Protein AF-R9P0Z2-F1 (afdb_monomer)

Mean predicted aligned error: 12.94 Å

Solvent-accessible surface area (backbone atoms only — not comparable to full-atom values): 17385 Å² total; per-residue (Å²): 137,86,81,80,84,80,83,79,80,77,74,82,78,80,76,53,68,71,56,56,52,50,51,44,49,51,50,52,51,35,35,74,71,68,80,37,57,45,33,34,41,38,21,57,38,88,90,40,101,82,40,70,45,80,46,46,36,41,52,68,47,30,37,76,58,57,24,48,64,45,39,52,46,41,75,75,61,41,30,85,43,64,67,60,22,54,48,31,71,76,33,70,76,56,54,77,66,59,78,77,76,72,84,63,92,72,75,78,82,59,93,66,80,73,56,33,20,24,55,47,76,64,51,37,49,64,48,52,47,32,50,53,48,21,44,73,62,77,51,77,43,68,44,81,86,75,72,68,79,75,90,75,85,66,85,69,100,51,51,77,58,81,78,79,76,86,70,78,74,87,74,76,83,68,94,67,82,88,77,90,77,78,90,84,85,70,76,58,67,27,52,31,68,58,42,26,55,51,19,60,76,40,56,26,61,68,57,24,51,54,24,46,51,62,52,58,73,70,58,42,58,89,46,35,66,50,44,40,67,15,67,68,16,72,73,33,66,74,53,26,54,56,38,47,52,51,47,63,76,41,47,87,69,34,78,69,64,82,49,52,67,55,52,43,73,72,33,86,59,44,70,63,41,48,51,52,48,53,52,48,54,54,54,57,67,71,76,110

Foldseek 3Di:
DDDDDDDDDDDDDDDDPVNLVVVLVVQVVCQVVVNDEQEWEWEDAPPDPQDIDITHHHLVLLVVLVLVLVSVCQVVQWDLDQVLLSVCQNDVVSSVVPPPPPPPPPPPPDPDNRHTYHYDAQAHPLLVNQVRSCSNSVDHAEDADDLDQDDDDDPDDHNPPPPDPDPDPPPVPDPDDDDDDDPPDDHRYYHLLSQLVVCVVSVVVVSNVVSLVSNVVNDDLARLLSQLLHPSLLVDVVSNVVSLVVCLVCVVVRPVPVCLVVSCVPRPSNVSSVVSVVSNVVSVVVVD

Nearest PDB structures (foldseek):
  9ety-assembly1_A  TM=6.909E-01  e=2.993E-04  Homo sapiens
  8dwv-assembly1_E  TM=6.439E-01  e=2.550E-04  Homo sapiens
  4j8z-assembly1_A  TM=6.483E-01  e=5.678E-04  Homo sapiens
  8dwu-assembly1_J  TM=6.576E-01  e=9.684E-04  Homo sapiens
  6w69-assembly1_A-2  TM=6.877E-01  e=4.092E-03  Homo sapiens

Sequence (288 aa):
MHRPPIPSSGSPALVSPGLLEAQTAAITDAIATGQWGDACFVVKSSSGDFAFVRFWAWLNLLRANGADYLADRVEQSSFDCLEDAVAALRSPAAAHSQPTRTTSKTRAENGHRQMLYYPVSNICATTMRAIIDFLQTGNIQFAPVTSFIEEFDDEEDHASVDTFVDIPEERASQTQALPVGPTFSSAVVTSPKSVYRAAKKYRLVFLQRLASSVIDEQITPKNCLNELFGSLSLRYAEVFEKRLEYVLQHWNEIEDKAQLSSLITTTRNHSRAIDAFNAIIKHTSITH

Secondary structure (DSSP, 8-state):
-PPPPPPPPPPP----HHHHHHHHHHHHHHHHHT-S-SEEEEEE-SSSTT-EEEEEE-HHHHHHTT-HHHHHHHHHH-BSSHHHHHHHHH-GGGGGS-------TTTTSS-----EEEEE-SS-HHHHHHHHHHHHHS--EEPPPP--------SSS-----------GGGS---S-PPS--------EE-HHHHHHHHHHTT-HHHHHHHHHHHHTT--TTTHHHHHTSHHHHH-HHHHHHHHHHHHHTGGG-S-GGGHHHHHHH-S-HHHHHHHHHHHHHHHHH--

Organism: Pseudozyma hubeiensis (strain SY62) (NCBI:txid1305764)

InterPro domains:
  IPR011333 SKP1/BTB/POZ domain superfamily [G3DSA:3.30.710.10] (31-257)

Structure (mmCIF, N/CA/C/O backbone):
data_AF-R9P0Z2-F1
#
_entry.id   AF-R9P0Z2-F1
#
loop_
_atom_site.group_PDB
_atom_site.id
_atom_site.type_symbol
_atom_site.label_atom_id
_atom_site.label_alt_id
_atom_site.label_comp_id
_atom_site.label_asym_id
_atom_site.label_entity_id
_atom_site.label_seq_id
_atom_site.pdbx_PDB_ins_code
_atom_site.Cartn_x
_atom_site.Cartn_y
_atom_site.Cartn_z
_atom_site.occupancy
_atom_site.B_iso_or_equiv
_atom_site.auth_seq_id
_atom_site.auth_comp_id
_atom_site.auth_asym_id
_atom_site.auth_atom_id
_atom_site.pdbx_PDB_model_num
ATOM 1 N N . MET A 1 1 ? 6.013 -64.870 -21.804 1.00 41.66 1 MET A N 1
ATOM 2 C CA . MET A 1 1 ? 5.630 -63.444 -21.894 1.00 41.66 1 MET A CA 1
ATOM 3 C C . MET A 1 1 ? 6.071 -62.750 -20.610 1.00 41.66 1 MET A C 1
ATOM 5 O O . MET A 1 1 ? 5.364 -62.812 -19.615 1.00 41.66 1 MET A O 1
ATOM 9 N N . HIS A 1 2 ? 7.285 -62.195 -20.603 1.00 40.28 2 HIS A N 1
ATOM 10 C CA . HIS A 1 2 ? 7.852 -61.467 -19.462 1.00 40.28 2 HIS A CA 1
ATOM 11 C C . HIS A 1 2 ? 7.386 -60.008 -19.506 1.00 40.28 2 HIS A C 1
ATOM 13 O O . HIS A 1 2 ? 7.621 -59.317 -20.494 1.00 40.28 2 HIS A O 1
ATOM 19 N N . ARG A 1 3 ? 6.710 -59.548 -18.449 1.00 40.00 3 ARG A N 1
ATOM 20 C CA . ARG A 1 3 ? 6.375 -58.132 -18.240 1.00 40.00 3 ARG A CA 1
ATOM 21 C C . ARG A 1 3 ? 7.631 -57.393 -17.747 1.00 40.00 3 ARG A C 1
ATOM 23 O O . ARG A 1 3 ? 8.275 -57.914 -16.835 1.00 40.00 3 ARG A O 1
ATOM 30 N N . PRO A 1 4 ? 7.987 -56.219 -18.296 1.00 45.69 4 PRO A N 1
ATOM 31 C CA . PRO A 1 4 ? 9.093 -55.423 -17.773 1.00 45.69 4 PRO A CA 1
ATOM 32 C C . PRO A 1 4 ? 8.695 -54.716 -16.461 1.00 45.69 4 PRO A C 1
ATOM 34 O O . PRO A 1 4 ? 7.509 -54.427 -16.263 1.00 45.69 4 PRO A O 1
ATOM 37 N N . PRO A 1 5 ? 9.656 -54.442 -15.559 1.00 44.12 5 PRO A N 1
ATOM 38 C CA . PRO A 1 5 ? 9.400 -53.737 -14.310 1.00 44.12 5 PRO A CA 1
ATOM 39 C C . PRO A 1 5 ? 9.162 -52.240 -14.553 1.00 44.12 5 PRO A C 1
ATOM 41 O O . PRO A 1 5 ? 9.787 -51.615 -15.408 1.00 44.12 5 PRO A O 1
ATOM 44 N N . ILE A 1 6 ? 8.236 -51.683 -13.776 1.00 48.88 6 ILE A N 1
ATOM 45 C CA . ILE A 1 6 ? 7.871 -50.264 -13.751 1.00 48.88 6 ILE A CA 1
ATOM 46 C C . ILE A 1 6 ? 9.017 -49.480 -13.081 1.00 48.88 6 ILE A C 1
ATOM 48 O O . ILE A 1 6 ? 9.457 -49.895 -12.006 1.00 48.88 6 ILE A O 1
ATOM 52 N N . PRO A 1 7 ? 9.510 -48.367 -13.659 1.00 40.59 7 PRO A N 1
ATOM 53 C CA . PRO A 1 7 ? 10.517 -47.540 -13.007 1.00 40.59 7 PRO A CA 1
ATOM 54 C C . PRO A 1 7 ? 9.928 -46.849 -11.771 1.00 40.59 7 PRO A C 1
ATOM 56 O O . PRO A 1 7 ? 8.889 -46.192 -11.834 1.00 40.59 7 PRO A O 1
ATOM 59 N N . SER A 1 8 ? 10.611 -47.021 -10.641 1.00 40.34 8 SER A N 1
ATOM 60 C CA . SER A 1 8 ? 10.335 -46.364 -9.365 1.00 40.34 8 SER A CA 1
ATOM 61 C C . SER A 1 8 ? 10.328 -44.844 -9.524 1.00 40.34 8 SER A C 1
ATOM 63 O O . SER A 1 8 ? 11.304 -44.264 -10.003 1.00 40.34 8 SER A O 1
ATOM 65 N N . SER A 1 9 ? 9.239 -44.206 -9.093 1.00 40.53 9 SER A N 1
ATOM 66 C CA . SER A 1 9 ? 9.115 -42.754 -9.001 1.00 40.53 9 SER A CA 1
ATOM 67 C C . SER A 1 9 ? 10.225 -42.189 -8.113 1.00 40.53 9 SER A C 1
ATOM 69 O O . SER A 1 9 ? 10.294 -42.515 -6.927 1.00 40.53 9 SER A O 1
ATOM 71 N N . GLY A 1 10 ? 11.087 -41.349 -8.684 1.00 35.78 10 GLY A N 1
ATOM 72 C CA . GLY A 1 10 ? 12.047 -40.568 -7.915 1.00 35.78 10 GLY A CA 1
ATOM 73 C C . GLY A 1 10 ? 11.311 -39.637 -6.955 1.00 35.78 10 GLY A C 1
ATOM 74 O O . GLY A 1 10 ? 10.442 -38.872 -7.371 1.00 35.78 10 GLY A O 1
ATOM 75 N N . SER A 1 11 ? 11.646 -39.728 -5.671 1.00 38.72 11 SER A N 1
ATOM 76 C CA . SER A 1 11 ? 11.224 -38.770 -4.653 1.00 38.72 11 SER A CA 1
ATOM 77 C C . SER A 1 11 ? 11.629 -37.349 -5.073 1.00 38.72 11 SER A C 1
ATOM 79 O O . SER A 1 11 ? 12.756 -37.171 -5.545 1.00 38.72 11 SER A O 1
ATOM 81 N N . PRO A 1 12 ? 10.769 -36.328 -4.900 1.00 41.56 12 PRO A N 1
ATOM 82 C CA . PRO A 1 12 ? 11.177 -34.947 -5.113 1.00 41.56 12 PRO A CA 1
ATOM 83 C C . PRO A 1 12 ? 12.306 -34.628 -4.129 1.00 41.56 12 PRO A C 1
ATOM 85 O O . PRO A 1 12 ? 12.161 -34.820 -2.921 1.00 41.56 12 PRO A O 1
ATOM 88 N N . ALA A 1 13 ? 13.455 -34.208 -4.657 1.00 44.06 13 ALA A N 1
ATOM 89 C CA . ALA A 1 13 ? 14.606 -33.836 -3.853 1.00 44.06 13 ALA A CA 1
ATOM 90 C C . ALA A 1 13 ? 14.200 -32.711 -2.890 1.00 44.06 13 ALA A C 1
ATOM 92 O O . ALA A 1 13 ? 13.847 -31.612 -3.319 1.00 44.06 13 ALA A O 1
ATOM 93 N N . LEU A 1 14 ? 14.225 -33.003 -1.589 1.00 43.06 14 LEU A N 1
ATOM 94 C CA . LEU A 1 14 ? 14.104 -32.006 -0.533 1.00 43.06 14 LEU A CA 1
ATOM 95 C C . LEU A 1 14 ? 15.290 -31.049 -0.668 1.00 43.06 14 LEU A C 1
ATOM 97 O O . LEU A 1 14 ? 16.429 -31.410 -0.375 1.00 43.06 14 LEU A O 1
ATOM 101 N N . VAL A 1 15 ? 15.025 -29.845 -1.169 1.00 49.25 15 VAL A N 1
ATOM 102 C CA . VAL A 1 15 ? 16.002 -28.757 -1.215 1.00 49.25 15 VAL A CA 1
ATOM 103 C C . VAL A 1 15 ? 16.379 -28.421 0.227 1.00 49.25 15 VAL A C 1
ATOM 105 O O . VAL A 1 15 ? 15.517 -28.072 1.032 1.00 49.25 15 VAL A O 1
ATOM 108 N N . SER A 1 16 ? 17.659 -28.566 0.573 1.00 60.84 16 SER A N 1
ATOM 109 C CA . SER A 1 16 ? 18.158 -28.261 1.915 1.00 60.84 16 SER A CA 1
ATOM 110 C C . SER A 1 16 ? 17.878 -26.791 2.274 1.00 60.84 16 SER A C 1
ATOM 112 O O . SER A 1 16 ? 18.167 -25.923 1.448 1.00 60.84 16 SER A O 1
ATOM 114 N N . PRO A 1 17 ? 17.406 -26.471 3.495 1.00 58.22 17 PRO A N 1
ATOM 115 C CA . PRO A 1 17 ? 17.103 -25.094 3.907 1.00 58.22 17 PRO A CA 1
ATOM 116 C C . PRO A 1 17 ? 18.263 -24.110 3.688 1.00 58.22 17 PRO A C 1
ATOM 118 O O . PRO A 1 17 ? 18.052 -23.008 3.190 1.00 58.22 17 PRO A O 1
ATOM 121 N N . GLY A 1 18 ? 19.503 -24.546 3.941 1.00 62.50 18 GLY A N 1
ATOM 122 C CA . GLY A 1 18 ? 20.696 -23.723 3.708 1.00 62.50 18 GLY A CA 1
ATOM 123 C C . GLY A 1 18 ? 20.975 -23.407 2.232 1.00 62.50 18 GLY A C 1
ATOM 124 O O . GLY A 1 18 ? 21.617 -22.405 1.936 1.00 62.50 18 GLY A O 1
ATOM 125 N N . LEU A 1 19 ? 20.474 -24.216 1.290 1.00 60.88 19 LEU A N 1
ATOM 126 C CA . LEU A 1 19 ? 20.590 -23.930 -0.144 1.00 60.88 19 LEU A CA 1
ATOM 127 C C . LEU A 1 19 ? 19.595 -22.845 -0.573 1.00 60.88 19 LEU A C 1
ATOM 129 O O . LEU A 1 19 ? 19.954 -21.986 -1.372 1.00 60.88 19 LEU A O 1
ATOM 133 N N . LEU A 1 20 ? 18.376 -22.855 -0.025 1.00 65.38 20 LEU A N 1
ATOM 134 C CA . LEU A 1 20 ? 17.370 -21.825 -0.298 1.00 65.38 20 LEU A CA 1
ATOM 135 C C . LEU A 1 20 ? 17.805 -20.464 0.264 1.00 65.38 20 LEU A C 1
ATOM 137 O O . LEU A 1 20 ? 17.675 -19.442 -0.409 1.00 65.38 20 LEU A O 1
ATOM 141 N N . GLU A 1 21 ? 18.379 -20.453 1.466 1.00 68.56 21 GLU A N 1
ATOM 142 C CA . GLU A 1 21 ? 18.916 -19.243 2.091 1.00 68.56 21 GLU A CA 1
ATOM 143 C C . GLU A 1 21 ? 20.116 -18.688 1.306 1.00 68.56 21 GLU A C 1
ATOM 145 O O . GLU A 1 21 ? 20.148 -17.502 0.981 1.00 68.56 21 GLU A O 1
ATOM 150 N N . ALA A 1 22 ? 21.044 -19.554 0.879 1.00 62.56 22 ALA A N 1
ATOM 151 C CA . ALA A 1 22 ? 22.170 -19.158 0.032 1.00 62.56 22 ALA A CA 1
ATOM 152 C C . ALA A 1 22 ? 21.729 -18.648 -1.354 1.00 62.56 22 ALA A C 1
ATOM 154 O O . ALA A 1 22 ? 22.291 -17.677 -1.859 1.00 62.56 22 ALA A O 1
ATOM 155 N N . GLN A 1 23 ? 20.707 -19.259 -1.966 1.00 66.12 23 GLN A N 1
ATOM 156 C CA . GLN A 1 23 ? 20.117 -18.775 -3.221 1.00 66.12 23 GLN A CA 1
ATOM 157 C C . GLN A 1 23 ? 19.454 -17.406 -3.042 1.00 66.12 23 GLN A C 1
ATOM 159 O O . GLN A 1 23 ? 19.643 -16.521 -3.873 1.00 66.12 23 GLN A O 1
ATOM 164 N N . THR A 1 24 ? 18.736 -17.208 -1.938 1.00 68.12 24 THR A N 1
ATOM 165 C CA . THR A 1 24 ? 18.101 -15.928 -1.600 1.00 68.12 24 THR A CA 1
ATOM 166 C C . THR A 1 24 ? 19.149 -14.833 -1.382 1.00 68.12 24 THR A C 1
ATOM 168 O O . THR A 1 24 ? 19.004 -13.720 -1.892 1.00 68.12 24 THR A O 1
ATOM 171 N N . ALA A 1 25 ? 20.248 -15.156 -0.695 1.00 65.38 25 ALA A N 1
ATOM 172 C CA . ALA A 1 25 ? 21.363 -14.238 -0.481 1.00 65.38 25 ALA A CA 1
ATOM 173 C C . ALA A 1 25 ? 22.071 -13.865 -1.795 1.00 65.38 25 ALA A C 1
ATOM 175 O O . ALA A 1 25 ? 22.323 -12.687 -2.036 1.00 65.38 25 ALA A O 1
ATOM 176 N N . ALA A 1 26 ? 22.325 -14.839 -2.677 1.00 62.94 26 ALA A N 1
ATOM 177 C CA . ALA A 1 26 ? 22.937 -14.596 -3.985 1.00 62.94 26 ALA A CA 1
ATOM 178 C C . ALA A 1 26 ? 22.049 -13.735 -4.901 1.00 62.94 26 ALA A C 1
ATOM 180 O O . ALA A 1 26 ? 22.547 -12.855 -5.600 1.00 62.94 26 ALA A O 1
ATOM 181 N N . ILE A 1 27 ? 20.730 -13.953 -4.868 1.00 65.94 27 ILE A N 1
ATOM 182 C CA . ILE A 1 27 ? 19.751 -13.101 -5.554 1.00 65.94 27 ILE A CA 1
ATOM 183 C C . ILE A 1 27 ? 19.833 -11.667 -5.015 1.00 65.94 27 ILE A C 1
ATOM 185 O O . ILE A 1 27 ? 19.962 -10.727 -5.794 1.00 65.94 27 ILE A O 1
ATOM 189 N N . THR A 1 28 ? 19.836 -11.505 -3.691 1.00 65.00 28 THR A N 1
ATOM 190 C CA . THR A 1 28 ? 19.906 -10.195 -3.020 1.00 65.00 28 THR A CA 1
ATOM 191 C C . THR A 1 28 ? 21.196 -9.433 -3.348 1.00 65.00 28 THR A C 1
ATOM 193 O O . THR A 1 28 ? 21.151 -8.231 -3.611 1.00 65.00 28 THR A O 1
ATOM 196 N N . ASP A 1 29 ? 22.340 -10.118 -3.405 1.00 62.91 29 ASP A N 1
ATOM 197 C CA . ASP A 1 29 ? 23.630 -9.522 -3.781 1.00 62.91 29 ASP A CA 1
ATOM 198 C C . ASP A 1 29 ? 23.663 -9.083 -5.259 1.00 62.91 29 ASP A C 1
ATOM 200 O O . ASP A 1 29 ? 24.099 -7.978 -5.602 1.00 62.91 29 ASP A O 1
ATOM 204 N N . ALA A 1 30 ? 23.098 -9.902 -6.147 1.00 62.91 30 ALA A N 1
ATOM 205 C CA . ALA A 1 30 ? 22.972 -9.571 -7.562 1.00 62.91 30 ALA A CA 1
ATOM 206 C C . ALA A 1 30 ? 22.020 -8.373 -7.800 1.00 62.91 30 ALA A C 1
ATOM 208 O O . ALA A 1 30 ? 22.294 -7.524 -8.655 1.00 62.91 30 ALA A O 1
ATOM 209 N N . ILE A 1 31 ? 20.942 -8.251 -7.009 1.00 62.81 31 ILE A N 1
ATOM 210 C CA . ILE A 1 31 ? 20.043 -7.078 -6.997 1.00 62.81 31 ILE A CA 1
ATOM 211 C C . ILE A 1 31 ? 20.814 -5.814 -6.595 1.00 62.81 31 ILE A C 1
ATOM 213 O O . ILE A 1 31 ? 20.673 -4.770 -7.238 1.00 62.81 31 ILE A O 1
ATOM 217 N N . ALA A 1 32 ? 21.646 -5.898 -5.552 1.00 58.56 32 ALA A N 1
ATOM 218 C CA . ALA A 1 32 ? 22.376 -4.757 -5.004 1.00 58.56 32 ALA A CA 1
ATOM 219 C C . ALA A 1 32 ? 23.484 -4.233 -5.937 1.00 58.56 32 ALA A C 1
ATOM 221 O O . ALA A 1 32 ? 23.719 -3.025 -6.000 1.00 58.56 32 ALA A O 1
ATOM 222 N N . THR A 1 33 ? 24.144 -5.119 -6.686 1.00 59.66 33 THR A N 1
ATOM 223 C CA . THR A 1 33 ? 25.236 -4.770 -7.616 1.00 59.66 33 THR A CA 1
ATOM 224 C C . THR A 1 33 ? 24.752 -4.273 -8.984 1.00 59.66 33 THR A C 1
ATOM 226 O O . THR A 1 33 ? 25.551 -3.793 -9.789 1.00 59.66 33 THR A O 1
ATOM 229 N N . GLY A 1 34 ? 23.441 -4.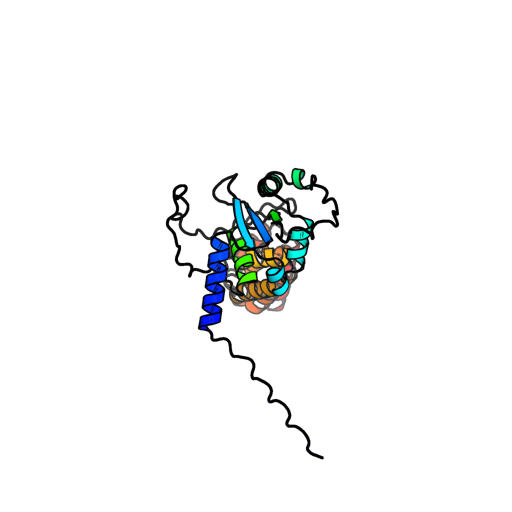323 -9.246 1.00 56.59 34 GLY A N 1
ATOM 230 C CA . GLY A 1 34 ? 22.818 -3.741 -10.435 1.00 56.59 34 GLY A CA 1
ATOM 231 C C . GLY A 1 34 ? 23.046 -4.503 -11.739 1.00 56.59 34 GLY A C 1
ATOM 232 O O . GLY A 1 34 ? 22.864 -3.938 -12.814 1.00 56.59 34 GLY A O 1
ATOM 233 N N . GLN A 1 35 ? 23.432 -5.778 -11.655 1.00 60.91 35 GLN A N 1
ATOM 234 C CA . GLN A 1 35 ? 23.618 -6.663 -12.814 1.00 60.91 35 GLN A CA 1
ATOM 235 C C . GLN A 1 35 ? 22.494 -7.698 -12.973 1.00 60.91 35 GLN A C 1
ATOM 237 O O . GLN A 1 35 ? 22.619 -8.637 -13.758 1.00 60.91 35 GLN A O 1
ATOM 242 N N . TRP A 1 36 ? 21.391 -7.550 -12.237 1.00 71.62 36 TRP A N 1
ATOM 243 C CA . TRP A 1 36 ? 20.362 -8.580 -12.139 1.00 71.62 36 TRP A CA 1
ATOM 244 C C . TRP A 1 36 ? 18.978 -8.056 -12.514 1.00 71.62 36 TRP A C 1
ATOM 246 O O . TRP A 1 36 ? 18.341 -7.359 -11.731 1.00 71.62 36 TRP A O 1
ATOM 256 N N . GLY A 1 37 ? 18.497 -8.409 -13.706 1.00 84.19 37 GLY A N 1
ATOM 257 C CA . GLY A 1 37 ? 17.136 -8.095 -14.137 1.00 84.19 37 GLY A CA 1
ATOM 258 C C . GLY A 1 37 ? 17.016 -7.719 -15.608 1.00 84.19 37 GLY A C 1
ATOM 259 O O . GLY A 1 37 ? 18.005 -7.447 -16.285 1.00 84.19 37 GLY A O 1
ATOM 260 N N . ASP A 1 38 ? 15.776 -7.674 -16.083 1.00 90.62 38 ASP A N 1
ATOM 261 C CA . ASP A 1 38 ? 15.376 -7.058 -17.352 1.00 90.62 38 ASP A CA 1
ATOM 262 C C . ASP A 1 38 ? 14.512 -5.798 -17.144 1.00 90.62 38 ASP A C 1
ATOM 264 O O . ASP A 1 38 ? 14.122 -5.144 -18.114 1.00 90.62 38 ASP A O 1
ATOM 268 N N . ALA A 1 39 ? 14.276 -5.410 -15.884 1.00 93.06 39 ALA A N 1
ATOM 269 C CA . ALA A 1 39 ? 13.609 -4.176 -15.493 1.00 93.06 39 ALA A CA 1
ATOM 270 C C . ALA A 1 39 ? 14.365 -3.417 -14.384 1.00 93.06 39 ALA A C 1
ATOM 272 O O . ALA A 1 39 ? 14.916 -4.005 -13.452 1.00 93.06 39 ALA A O 1
ATOM 273 N N . CYS A 1 40 ? 14.324 -2.088 -14.465 1.00 93.38 40 CYS A N 1
ATOM 274 C CA . CYS A 1 40 ? 14.883 -1.126 -13.524 1.00 93.38 40 CYS A CA 1
ATOM 275 C C . CYS A 1 40 ? 13.782 -0.166 -13.062 1.00 93.38 40 CYS A C 1
ATOM 277 O O . CYS A 1 40 ? 13.291 0.653 -13.835 1.00 93.38 40 CYS A O 1
ATOM 279 N N . PHE A 1 41 ? 13.391 -0.248 -11.797 1.00 94.06 41 PHE A N 1
ATOM 280 C CA . PHE A 1 41 ? 12.438 0.660 -11.173 1.00 94.06 41 PHE A CA 1
ATOM 281 C C . PHE A 1 41 ? 13.171 1.906 -10.692 1.00 94.06 41 PHE A C 1
ATOM 283 O O . PHE A 1 41 ? 14.090 1.809 -9.880 1.00 94.06 41 PHE A O 1
ATOM 290 N N . VAL A 1 42 ? 12.749 3.071 -11.171 1.00 93.69 42 VAL A N 1
ATOM 291 C CA . VAL A 1 42 ? 13.328 4.368 -10.814 1.00 93.69 42 VAL A CA 1
ATOM 292 C C . VAL A 1 42 ? 12.364 5.071 -9.866 1.00 93.69 42 VAL A C 1
ATOM 294 O O . VAL A 1 42 ? 11.217 5.312 -10.227 1.00 93.69 42 VAL A O 1
ATOM 297 N N . VAL A 1 43 ? 12.808 5.385 -8.650 1.00 91.75 43 VAL A N 1
ATOM 298 C CA . VAL A 1 43 ? 11.981 6.011 -7.603 1.00 91.75 43 VAL A CA 1
ATOM 299 C C . VAL A 1 43 ? 12.643 7.305 -7.145 1.00 91.75 43 VAL A C 1
ATOM 301 O O . VAL A 1 43 ? 13.866 7.348 -7.005 1.00 91.75 43 VAL A O 1
ATOM 304 N N . LYS A 1 44 ? 11.866 8.360 -6.882 1.00 89.00 44 LYS A N 1
ATOM 305 C CA . LYS A 1 44 ? 12.400 9.591 -6.279 1.00 89.00 44 LYS A CA 1
ATOM 306 C C . LYS A 1 44 ? 12.910 9.296 -4.861 1.00 89.00 44 LYS A C 1
ATOM 308 O O . LYS A 1 44 ? 12.236 8.629 -4.078 1.00 89.00 44 LYS A O 1
ATOM 313 N N . SER A 1 45 ? 14.115 9.758 -4.550 1.00 83.31 45 SER A N 1
ATOM 314 C CA . SER A 1 45 ? 14.679 9.708 -3.202 1.00 83.31 45 SER A CA 1
ATOM 315 C C . SER A 1 45 ? 14.201 10.908 -2.392 1.00 83.31 45 SER A C 1
ATOM 317 O O . SER A 1 45 ? 13.957 11.980 -2.940 1.00 83.31 45 SER A O 1
ATOM 319 N N . SER A 1 46 ? 14.131 10.739 -1.079 1.00 70.88 46 SER A N 1
ATOM 320 C CA . SER A 1 46 ? 13.872 11.825 -0.135 1.00 70.88 46 SER A CA 1
ATOM 321 C C . SER A 1 46 ? 15.101 12.684 0.155 1.00 70.88 46 SER A C 1
ATOM 323 O O . SER A 1 46 ? 14.972 13.817 0.602 1.00 70.88 46 SER A O 1
ATOM 325 N N . SER A 1 47 ? 16.300 12.174 -0.133 1.00 67.12 47 SER A N 1
ATOM 326 C CA . SER A 1 47 ? 17.587 12.808 0.182 1.00 67.12 47 SER A CA 1
ATOM 327 C C . SER A 1 47 ? 17.971 13.988 -0.734 1.00 67.12 47 SER A C 1
ATOM 329 O O . SER A 1 47 ? 19.152 14.297 -0.883 1.00 67.12 47 SER A O 1
ATOM 331 N N . GLY A 1 48 ? 16.991 14.643 -1.364 1.00 61.94 48 GLY A N 1
ATOM 332 C CA . GLY A 1 48 ? 17.169 15.846 -2.182 1.00 61.94 48 GLY A CA 1
ATOM 333 C C . GLY A 1 48 ? 16.282 15.878 -3.429 1.00 61.94 48 GLY A C 1
ATOM 334 O O . GLY A 1 48 ? 15.901 14.837 -3.964 1.00 61.94 48 GLY A O 1
ATOM 335 N N . ASP A 1 49 ? 16.008 17.083 -3.940 1.00 62.44 49 ASP A N 1
ATOM 336 C CA . ASP A 1 49 ? 15.039 17.337 -5.025 1.00 62.44 49 ASP A CA 1
ATOM 337 C C . ASP A 1 49 ? 15.298 16.566 -6.330 1.00 62.44 49 ASP A C 1
ATOM 339 O O . ASP A 1 49 ? 14.381 16.357 -7.128 1.00 62.44 49 ASP A O 1
ATOM 343 N N . PHE A 1 50 ? 16.532 16.097 -6.533 1.00 63.53 50 PHE A N 1
ATOM 344 C CA . PHE A 1 50 ? 16.978 15.425 -7.755 1.00 63.53 50 PHE A CA 1
ATOM 345 C C . PHE A 1 50 ? 17.571 14.035 -7.527 1.00 63.53 50 PHE A C 1
ATOM 347 O O . PHE A 1 50 ? 18.117 13.452 -8.468 1.00 63.53 50 PHE A O 1
ATOM 354 N N . ALA A 1 51 ? 17.503 13.507 -6.307 1.00 82.25 51 ALA A N 1
ATOM 355 C CA . ALA A 1 51 ? 18.032 12.187 -6.013 1.00 82.25 51 ALA A CA 1
ATOM 356 C C . ALA A 1 51 ? 17.017 11.106 -6.425 1.00 82.25 51 ALA A C 1
ATOM 358 O O . ALA A 1 51 ? 15.819 11.231 -6.182 1.00 82.25 51 ALA A O 1
ATOM 359 N N . PHE A 1 52 ? 17.501 10.030 -7.049 1.00 87.12 52 PHE A N 1
ATOM 360 C CA . PHE A 1 52 ? 16.691 8.879 -7.452 1.00 87.12 52 PHE A CA 1
ATOM 361 C C . PHE A 1 52 ? 17.368 7.586 -7.011 1.00 87.12 52 PHE A C 1
ATOM 363 O O . PHE A 1 52 ? 18.594 7.474 -7.035 1.00 87.12 52 PHE A O 1
ATOM 370 N N . VAL A 1 53 ? 16.558 6.601 -6.640 1.00 89.31 53 VAL A N 1
ATOM 371 C CA . VAL A 1 53 ? 16.998 5.250 -6.290 1.00 89.31 53 VAL A CA 1
ATOM 372 C C . VAL A 1 53 ? 16.550 4.285 -7.382 1.00 89.31 53 VAL A C 1
ATOM 374 O O . VAL A 1 53 ? 15.502 4.475 -8.002 1.00 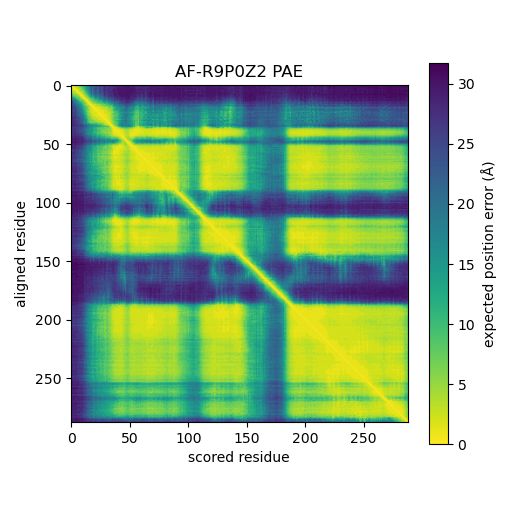89.31 53 VAL A O 1
ATOM 377 N N . ARG A 1 54 ? 17.369 3.262 -7.634 1.00 90.94 54 ARG A N 1
ATOM 378 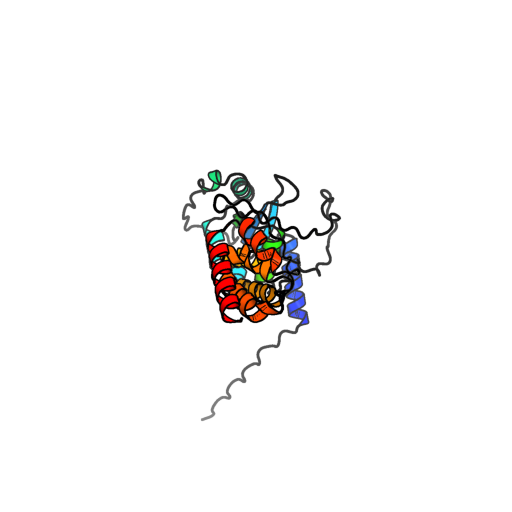C CA . ARG A 1 54 ? 17.127 2.234 -8.647 1.00 90.94 54 ARG A CA 1
ATOM 379 C C . ARG A 1 54 ? 16.966 0.878 -7.979 1.00 90.94 54 ARG A C 1
ATOM 381 O O . ARG A 1 54 ? 17.794 0.519 -7.144 1.00 90.94 54 ARG A O 1
ATOM 388 N N . PHE A 1 55 ? 15.951 0.130 -8.392 1.00 89.88 55 PHE A N 1
ATOM 389 C CA . PHE A 1 55 ? 15.733 -1.251 -7.967 1.00 89.88 55 PHE A CA 1
ATOM 390 C C . PHE A 1 55 ? 15.636 -2.144 -9.192 1.00 89.88 55 PHE A C 1
ATOM 392 O O . PHE A 1 55 ? 14.879 -1.848 -10.113 1.00 89.88 55 PHE A O 1
ATOM 399 N N . TRP A 1 56 ? 16.405 -3.224 -9.219 1.00 90.69 56 TRP A N 1
ATOM 400 C CA . TRP A 1 56 ? 16.461 -4.112 -10.373 1.00 90.69 56 TRP A CA 1
ATOM 401 C C . TRP A 1 56 ? 15.604 -5.349 -10.141 1.00 90.69 56 TRP A C 1
ATOM 403 O O . TRP A 1 56 ? 15.543 -5.874 -9.027 1.00 90.69 56 TRP A O 1
ATOM 413 N N . ALA A 1 57 ? 14.916 -5.804 -11.186 1.00 91.06 57 ALA A N 1
ATOM 414 C CA . ALA A 1 57 ? 14.106 -7.005 -11.110 1.00 91.06 57 ALA A CA 1
ATOM 415 C C . ALA A 1 57 ? 13.981 -7.743 -12.434 1.00 91.06 57 ALA A C 1
ATOM 417 O O . ALA A 1 57 ? 14.152 -7.186 -13.518 1.00 91.06 57 ALA A O 1
ATOM 418 N N . TRP A 1 58 ? 13.608 -9.011 -12.313 1.00 90.56 58 TRP A N 1
ATOM 419 C CA . TRP A 1 58 ? 13.226 -9.845 -13.434 1.00 90.56 58 TRP A CA 1
ATOM 420 C C . TRP A 1 58 ? 11.710 -9.903 -13.578 1.00 90.56 58 TRP A C 1
ATOM 422 O O . TRP A 1 58 ? 11.015 -10.369 -12.674 1.00 90.56 58 TRP A O 1
ATOM 432 N N . LEU A 1 59 ? 11.192 -9.498 -14.735 1.00 92.06 59 LEU A N 1
ATOM 433 C CA . LEU A 1 59 ? 9.758 -9.500 -15.018 1.00 92.06 59 LEU A CA 1
ATOM 434 C C . LEU A 1 59 ? 9.135 -10.892 -14.889 1.00 92.06 59 LEU A C 1
ATOM 436 O O . LEU A 1 59 ? 8.023 -11.021 -14.382 1.00 92.06 59 LEU A O 1
ATOM 440 N N . ASN A 1 60 ? 9.845 -11.949 -15.293 1.00 91.25 60 ASN A N 1
ATOM 441 C CA . ASN A 1 60 ? 9.355 -13.320 -15.124 1.00 91.25 60 ASN A CA 1
ATOM 442 C C . ASN A 1 60 ? 9.225 -13.711 -13.645 1.00 91.25 60 ASN A C 1
ATOM 444 O O . ASN A 1 60 ? 8.285 -14.422 -13.302 1.00 91.25 60 ASN A O 1
ATOM 448 N N . LEU A 1 61 ? 10.117 -13.234 -12.773 1.00 91.12 61 LEU A N 1
ATOM 449 C CA . LEU A 1 61 ? 10.037 -13.494 -11.338 1.00 91.12 61 LEU A CA 1
ATOM 450 C C . LEU A 1 61 ? 8.905 -12.693 -10.686 1.00 91.12 61 LEU A C 1
ATOM 452 O O . LEU A 1 61 ? 8.191 -13.238 -9.849 1.00 91.12 61 LEU A O 1
ATOM 456 N N . LEU A 1 62 ? 8.677 -11.448 -11.122 1.00 93.81 62 LEU A N 1
ATOM 457 C CA . LEU A 1 62 ? 7.506 -10.672 -10.699 1.00 93.81 62 LEU A CA 1
ATOM 458 C C . LEU A 1 62 ? 6.208 -11.422 -11.041 1.00 93.81 62 LEU A C 1
ATOM 460 O O . LEU A 1 62 ? 5.360 -11.624 -10.174 1.00 93.81 62 LEU A O 1
ATOM 464 N N . ARG A 1 63 ? 6.078 -11.904 -12.285 1.00 94.94 63 ARG A N 1
ATOM 465 C CA . ARG A 1 63 ? 4.918 -12.695 -12.736 1.00 94.94 63 ARG A CA 1
ATOM 466 C C . ARG A 1 63 ? 4.769 -14.000 -11.955 1.00 94.94 63 ARG A C 1
ATOM 468 O O . ARG A 1 63 ? 3.684 -14.303 -11.474 1.00 94.94 63 ARG A O 1
ATOM 475 N N . ALA A 1 64 ? 5.864 -14.736 -11.754 1.00 93.19 64 ALA A N 1
ATOM 476 C CA . ALA A 1 64 ? 5.857 -15.975 -10.975 1.00 93.19 64 ALA A CA 1
ATOM 477 C C . ALA A 1 64 ? 5.361 -15.772 -9.530 1.00 93.19 64 ALA A C 1
ATOM 479 O O . ALA A 1 64 ? 4.796 -16.694 -8.947 1.00 93.19 64 ALA A O 1
ATOM 480 N N . ASN A 1 65 ? 5.515 -14.563 -8.982 1.00 93.31 65 ASN A N 1
ATOM 481 C CA . ASN A 1 65 ? 5.050 -14.181 -7.649 1.00 93.31 65 ASN A CA 1
ATOM 482 C C . ASN A 1 65 ? 3.734 -13.374 -7.668 1.00 93.31 65 ASN A C 1
ATOM 484 O O . ASN A 1 65 ? 3.419 -12.659 -6.716 1.00 93.31 65 ASN A O 1
ATOM 488 N N . GLY A 1 66 ? 2.941 -13.493 -8.740 1.00 94.00 66 GLY A N 1
ATOM 489 C CA . GLY A 1 66 ? 1.588 -12.935 -8.827 1.00 94.00 66 GLY A CA 1
ATOM 490 C C . GLY A 1 66 ? 1.528 -11.422 -9.051 1.00 94.00 66 GLY A C 1
ATOM 491 O O . GLY A 1 66 ? 0.512 -10.795 -8.750 1.00 94.00 66 GLY A O 1
ATOM 492 N N . ALA A 1 67 ? 2.605 -10.817 -9.559 1.00 97.06 67 ALA A N 1
ATOM 493 C CA . ALA A 1 67 ? 2.672 -9.396 -9.895 1.00 97.06 67 ALA A CA 1
ATOM 494 C C . ALA A 1 67 ? 2.455 -9.130 -11.398 1.00 97.06 67 ALA A C 1
ATOM 496 O O . ALA A 1 67 ? 3.105 -8.257 -11.976 1.00 97.06 67 ALA A O 1
ATOM 497 N N . ASP A 1 68 ? 1.535 -9.859 -12.041 1.00 96.75 68 ASP A N 1
ATOM 498 C CA . ASP A 1 68 ? 1.264 -9.753 -13.484 1.00 96.75 68 ASP A CA 1
ATOM 499 C C . ASP A 1 68 ? 0.911 -8.332 -13.916 1.00 96.75 68 ASP A C 1
ATOM 501 O O . ASP A 1 68 ? 1.497 -7.804 -14.855 1.00 96.75 68 ASP A O 1
ATOM 505 N N . TYR A 1 69 ? 0.019 -7.670 -13.173 1.00 96.56 69 TYR A N 1
ATOM 506 C CA . TYR A 1 69 ? -0.374 -6.293 -13.465 1.00 96.56 69 TYR A CA 1
ATOM 507 C C . TYR A 1 69 ? 0.812 -5.319 -13.394 1.00 96.56 69 TYR A C 1
ATOM 509 O O . TYR A 1 69 ? 0.917 -4.417 -14.223 1.00 96.56 69 TYR A O 1
ATOM 517 N N . LEU A 1 70 ? 1.714 -5.490 -12.421 1.00 95.69 70 LEU A N 1
ATOM 518 C CA . LEU A 1 70 ? 2.916 -4.662 -12.313 1.00 95.69 70 LEU A CA 1
ATOM 519 C C . LEU A 1 70 ? 3.863 -4.922 -13.487 1.00 95.69 70 LEU A C 1
ATOM 521 O O . LEU A 1 70 ? 4.357 -3.972 -14.086 1.00 95.69 70 LEU A O 1
ATOM 525 N N . ALA A 1 71 ? 4.086 -6.188 -13.841 1.00 95.56 71 ALA A N 1
ATOM 526 C CA . ALA A 1 71 ? 4.931 -6.552 -14.971 1.00 95.56 71 ALA A CA 1
ATOM 527 C C . ALA A 1 71 ? 4.375 -6.011 -16.302 1.00 95.56 71 ALA A C 1
ATOM 529 O O . ALA A 1 71 ? 5.117 -5.408 -17.074 1.00 95.56 71 ALA A O 1
ATOM 530 N N . ASP A 1 72 ? 3.063 -6.122 -16.528 1.00 95.19 72 ASP A N 1
ATOM 531 C CA . ASP A 1 72 ? 2.390 -5.556 -17.703 1.00 95.19 72 ASP A CA 1
ATOM 532 C C . ASP A 1 72 ? 2.539 -4.032 -17.758 1.00 95.19 72 ASP A C 1
ATOM 534 O O . ASP A 1 72 ? 2.808 -3.463 -18.816 1.00 95.19 72 ASP A O 1
ATOM 538 N N . ARG A 1 73 ? 2.409 -3.352 -16.612 1.00 93.75 73 ARG A N 1
ATOM 539 C CA . ARG A 1 73 ? 2.628 -1.903 -16.510 1.00 93.75 73 ARG A CA 1
ATOM 540 C C . ARG A 1 73 ? 4.064 -1.510 -16.832 1.00 93.75 73 ARG A C 1
ATOM 542 O O . ARG A 1 73 ? 4.259 -0.524 -17.538 1.00 93.75 73 ARG A O 1
ATOM 549 N N . VAL A 1 74 ? 5.050 -2.268 -16.353 1.00 94.56 74 VAL A N 1
ATOM 550 C CA . VAL A 1 74 ? 6.459 -2.039 -16.700 1.00 94.56 74 VAL A CA 1
ATOM 551 C C . VAL A 1 74 ? 6.647 -2.177 -18.206 1.00 94.56 74 VAL A C 1
ATOM 553 O O . VAL A 1 74 ? 7.221 -1.294 -18.829 1.00 94.56 74 VAL A O 1
ATOM 556 N N . GLU A 1 75 ? 6.110 -3.219 -18.834 1.00 92.81 75 GLU A N 1
ATOM 557 C CA . GLU A 1 75 ? 6.232 -3.402 -20.283 1.00 92.81 75 GLU A CA 1
ATOM 558 C C . GLU A 1 75 ? 5.526 -2.297 -21.089 1.00 92.81 75 GLU A C 1
ATOM 560 O O . GLU A 1 75 ? 6.020 -1.897 -22.143 1.00 92.81 75 GLU A O 1
ATOM 565 N N . GLN A 1 76 ? 4.387 -1.788 -20.616 1.00 91.81 76 GLN A N 1
ATOM 566 C CA . GLN A 1 76 ? 3.595 -0.763 -21.311 1.00 91.81 76 GLN A CA 1
ATOM 567 C C . GLN A 1 76 ? 4.118 0.666 -21.112 1.00 91.81 76 GLN A C 1
ATOM 569 O O . GLN A 1 76 ? 3.893 1.528 -21.962 1.00 91.81 76 GLN A O 1
ATOM 574 N N . SER A 1 77 ? 4.772 0.941 -19.984 1.00 91.81 77 SER A N 1
ATOM 575 C CA . SER A 1 77 ? 5.074 2.308 -19.541 1.00 91.81 77 SER A CA 1
ATOM 576 C C . SER A 1 77 ? 6.534 2.517 -19.127 1.00 91.81 77 SER A C 1
ATOM 578 O O . SER A 1 77 ? 6.829 3.444 -18.376 1.00 91.81 77 SER A O 1
ATOM 580 N N . SER A 1 78 ? 7.444 1.664 -19.594 1.00 93.25 78 SER A N 1
ATOM 581 C CA . SER A 1 78 ? 8.890 1.838 -19.419 1.00 93.25 78 SER A CA 1
ATOM 582 C C . SER A 1 78 ? 9.538 2.619 -20.561 1.00 93.25 78 SER A C 1
ATOM 584 O O . SER A 1 78 ? 8.953 2.824 -21.625 1.00 93.25 78 SER A O 1
ATOM 586 N N . PHE A 1 79 ? 10.774 3.035 -20.306 1.00 93.12 79 PHE A N 1
ATOM 587 C CA . PHE A 1 79 ? 11.673 3.722 -21.218 1.00 93.12 79 PHE A CA 1
ATOM 588 C C . PHE A 1 79 ? 12.872 2.830 -21.543 1.00 93.12 79 PHE A C 1
ATOM 590 O O . PHE A 1 79 ? 13.231 1.942 -20.765 1.00 93.12 79 PHE A O 1
ATOM 597 N N . ASP A 1 80 ? 13.513 3.095 -22.679 1.00 91.12 80 ASP A N 1
ATOM 598 C CA . ASP A 1 80 ? 14.699 2.359 -23.128 1.00 91.12 80 ASP A CA 1
ATOM 599 C C . ASP A 1 80 ? 16.001 2.873 -22.481 1.00 91.12 80 ASP A C 1
ATOM 601 O O . ASP A 1 80 ? 17.034 2.205 -22.561 1.00 91.12 80 ASP A O 1
ATOM 605 N N . CYS A 1 81 ? 15.963 4.036 -21.819 1.00 91.62 81 CYS A N 1
ATOM 606 C CA . CYS A 1 81 ? 17.085 4.607 -21.077 1.00 91.62 81 CYS A CA 1
ATOM 607 C C . CYS A 1 81 ? 16.653 5.180 -19.717 1.00 91.62 81 CYS A C 1
ATOM 609 O O . CYS A 1 81 ? 15.476 5.453 -19.458 1.00 91.62 81 CYS A O 1
ATOM 611 N N . LEU A 1 82 ? 17.636 5.351 -18.830 1.00 90.88 82 LEU A N 1
ATOM 612 C CA . LEU A 1 82 ? 17.428 5.832 -17.466 1.00 90.88 82 LEU A CA 1
ATOM 613 C C . LEU A 1 82 ? 17.042 7.314 -17.440 1.00 90.88 82 LEU A C 1
ATOM 615 O O . LEU A 1 82 ? 16.219 7.728 -16.625 1.00 90.88 82 LEU A O 1
ATOM 619 N N . GLU A 1 83 ? 17.650 8.109 -18.314 1.00 91.19 83 GLU A N 1
ATOM 620 C CA . GLU A 1 83 ? 17.500 9.559 -18.375 1.00 91.19 83 GLU A CA 1
ATOM 621 C C . GLU A 1 83 ? 16.048 9.956 -18.657 1.00 91.19 83 GLU A C 1
ATOM 623 O O . GLU A 1 83 ? 15.510 10.821 -17.962 1.00 91.19 83 GLU A O 1
ATOM 628 N N . ASP A 1 84 ? 15.389 9.271 -19.594 1.00 91.88 84 ASP A N 1
ATOM 629 C CA . ASP A 1 84 ? 13.989 9.527 -19.940 1.00 91.88 84 ASP A CA 1
ATOM 630 C C . ASP A 1 84 ? 13.042 9.127 -18.801 1.00 91.88 84 ASP A C 1
ATOM 632 O O . ASP A 1 84 ? 12.117 9.871 -18.466 1.00 91.88 84 ASP A O 1
ATOM 636 N N . ALA A 1 85 ? 13.306 7.999 -18.130 1.00 91.88 85 ALA A N 1
ATOM 637 C CA . ALA A 1 85 ? 12.535 7.593 -16.954 1.00 91.88 85 ALA A CA 1
ATOM 638 C C . ALA A 1 85 ? 12.671 8.611 -15.805 1.00 91.88 85 ALA A C 1
ATOM 640 O O . ALA A 1 85 ? 11.687 8.961 -15.151 1.00 91.88 85 ALA A O 1
ATOM 641 N N . VAL A 1 86 ? 13.878 9.138 -15.576 1.00 90.88 86 VAL A N 1
ATOM 642 C CA . VAL A 1 86 ? 14.118 10.206 -14.594 1.00 90.88 86 VAL A CA 1
ATOM 643 C C . VAL A 1 86 ? 13.416 11.504 -15.005 1.00 90.88 86 VAL A C 1
ATOM 645 O O . VAL A 1 86 ? 12.820 12.170 -14.157 1.00 90.88 86 VAL A O 1
ATOM 648 N N . ALA A 1 87 ? 13.446 11.869 -16.288 1.00 89.69 87 ALA A N 1
ATOM 649 C CA . ALA A 1 87 ? 12.747 13.047 -16.796 1.00 89.69 87 ALA A CA 1
ATOM 650 C C . ALA A 1 87 ? 11.227 12.940 -16.589 1.00 89.69 87 ALA A C 1
ATOM 652 O O . ALA A 1 87 ? 10.605 13.899 -16.124 1.00 89.69 87 ALA A O 1
ATOM 653 N N . ALA A 1 88 ? 10.647 11.759 -16.825 1.00 89.25 88 ALA A N 1
ATOM 654 C CA . ALA A 1 88 ? 9.231 11.487 -16.589 1.00 89.25 88 ALA A CA 1
ATOM 655 C C . ALA A 1 88 ? 8.826 11.638 -15.109 1.00 89.25 88 ALA A C 1
ATOM 657 O O . ALA A 1 88 ? 7.720 12.092 -14.821 1.00 89.25 88 ALA A O 1
ATOM 658 N N . LEU A 1 89 ? 9.720 11.326 -14.161 1.00 87.06 89 LEU A N 1
ATOM 659 C CA . LEU A 1 89 ? 9.475 11.567 -12.729 1.00 87.06 89 LEU A CA 1
ATOM 660 C C . LEU A 1 89 ? 9.542 13.046 -12.339 1.00 87.06 89 LEU A C 1
ATOM 662 O O . LEU A 1 89 ? 8.911 13.446 -11.363 1.00 87.06 89 LEU A O 1
ATOM 666 N N . ARG A 1 90 ? 10.321 13.856 -13.064 1.00 86.12 90 ARG A N 1
ATOM 667 C CA . ARG A 1 90 ? 10.454 15.299 -12.802 1.00 86.12 90 ARG A CA 1
ATOM 668 C C . ARG A 1 90 ? 9.290 16.100 -13.375 1.00 86.12 90 ARG A C 1
ATOM 670 O O . ARG A 1 90 ? 8.931 17.128 -12.812 1.00 86.12 90 ARG A O 1
ATOM 677 N N . SER A 1 91 ? 8.723 15.652 -14.493 1.00 82.25 91 SER A N 1
ATOM 678 C CA . SER A 1 91 ? 7.598 16.312 -15.149 1.00 82.25 91 SER A CA 1
ATOM 679 C C . SER A 1 91 ? 6.580 15.276 -15.637 1.00 82.25 91 SER A C 1
ATOM 681 O O . SER A 1 91 ? 6.779 14.678 -16.696 1.00 82.25 91 SER A O 1
ATOM 683 N N . PRO A 1 92 ? 5.454 15.089 -14.921 1.00 65.31 92 PRO A N 1
ATOM 684 C CA . PRO A 1 92 ? 4.386 14.183 -15.352 1.00 65.31 92 PRO A CA 1
ATOM 685 C C . PRO A 1 92 ? 3.818 14.545 -16.734 1.00 65.31 92 PRO A C 1
ATOM 687 O O . PRO A 1 92 ? 3.376 13.675 -17.483 1.00 65.31 92 PRO A O 1
ATOM 690 N N . ALA A 1 93 ? 3.886 15.825 -17.120 1.00 58.72 93 ALA A N 1
ATOM 691 C CA . ALA A 1 93 ? 3.493 16.291 -18.448 1.00 58.72 93 ALA A CA 1
ATOM 692 C C . ALA A 1 93 ? 4.373 15.696 -19.566 1.00 58.72 93 ALA A C 1
ATOM 694 O O . ALA A 1 93 ? 3.865 15.390 -20.643 1.00 58.72 93 ALA A O 1
ATOM 695 N N . ALA A 1 94 ? 5.662 15.448 -19.302 1.00 52.16 94 ALA A N 1
ATOM 696 C CA . ALA A 1 94 ? 6.585 14.838 -20.261 1.00 52.16 94 ALA A CA 1
ATOM 697 C C . ALA A 1 94 ? 6.318 13.338 -20.493 1.00 52.16 94 ALA A C 1
ATOM 699 O O . ALA A 1 94 ? 6.701 12.809 -21.534 1.00 52.16 94 ALA A O 1
ATOM 700 N N . ALA A 1 95 ? 5.612 12.657 -19.581 1.00 53.47 95 ALA A N 1
ATOM 701 C CA . ALA A 1 95 ? 5.257 11.243 -19.733 1.00 53.47 95 ALA A CA 1
ATOM 702 C C . ALA A 1 95 ? 4.270 10.979 -20.891 1.00 53.47 95 ALA A C 1
ATOM 704 O O . ALA A 1 95 ? 4.169 9.849 -21.359 1.00 53.47 95 ALA A O 1
ATOM 705 N N . HIS A 1 96 ? 3.572 12.011 -21.382 1.00 53.25 96 HIS A N 1
ATOM 706 C CA . HIS A 1 96 ? 2.684 11.921 -22.551 1.00 53.25 96 HIS A CA 1
ATOM 707 C C . HIS A 1 96 ? 3.448 11.901 -23.882 1.00 53.25 96 HIS A C 1
ATOM 709 O O . HIS A 1 96 ? 2.889 11.534 -24.914 1.00 53.25 96 HIS A O 1
ATOM 715 N N . SER A 1 97 ? 4.738 12.228 -23.850 1.00 51.44 97 SER A N 1
ATOM 716 C CA . SER A 1 97 ? 5.672 12.065 -24.959 1.00 51.44 97 SER A CA 1
ATOM 717 C C . SER A 1 97 ? 6.341 10.695 -24.866 1.00 51.44 97 SER A C 1
ATOM 719 O O . SER A 1 97 ? 7.566 10.599 -24.919 1.00 51.44 97 SER A O 1
ATOM 721 N N . GLN A 1 98 ? 5.567 9.620 -24.661 1.00 56.38 98 GLN A N 1
ATOM 722 C CA . GLN A 1 98 ? 6.144 8.282 -24.761 1.00 56.38 98 GLN A CA 1
ATOM 723 C C . GLN A 1 98 ? 6.768 8.149 -26.156 1.00 56.38 98 GLN A C 1
ATOM 725 O O . GLN A 1 98 ? 6.088 8.456 -27.145 1.00 56.38 98 GLN A O 1
ATOM 730 N N . PRO A 1 99 ? 8.025 7.688 -26.280 1.00 50.56 99 PRO A N 1
ATOM 731 C CA . PRO A 1 99 ? 8.512 7.259 -27.574 1.00 50.56 99 PRO A CA 1
ATOM 732 C C . PRO A 1 99 ? 7.536 6.189 -28.058 1.00 50.56 99 PRO A C 1
ATOM 734 O O . PRO A 1 99 ? 7.299 5.182 -27.387 1.00 50.56 99 PRO A O 1
ATOM 737 N N . THR A 1 100 ? 6.891 6.453 -29.192 1.00 47.62 100 THR A N 1
ATOM 738 C CA . THR A 1 100 ? 6.054 5.467 -29.860 1.00 47.62 100 THR A CA 1
ATOM 739 C C . THR A 1 100 ? 6.930 4.241 -30.056 1.00 47.62 100 THR A C 1
ATOM 741 O O . THR A 1 100 ? 7.869 4.267 -30.848 1.00 47.62 100 THR A O 1
ATOM 744 N N . ARG A 1 101 ? 6.671 3.169 -29.291 1.00 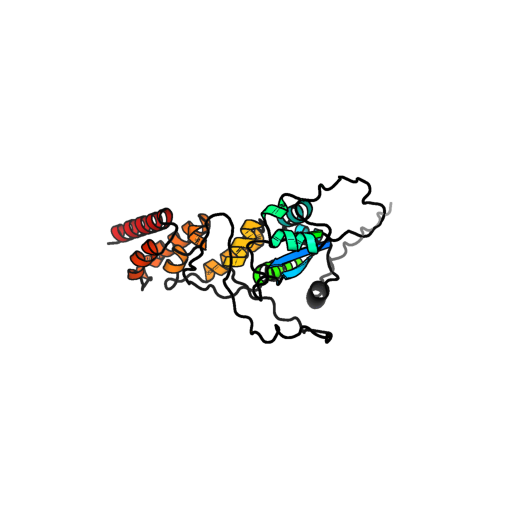53.31 101 ARG A N 1
ATOM 745 C CA . ARG A 1 101 ? 7.261 1.857 -29.554 1.00 53.31 101 ARG A CA 1
ATOM 746 C C . ARG A 1 101 ? 6.804 1.485 -30.954 1.00 53.31 101 ARG A C 1
ATOM 748 O O . ARG A 1 101 ? 5.728 0.918 -31.133 1.00 53.31 101 ARG A O 1
ATOM 755 N N . THR A 1 102 ? 7.610 1.818 -31.959 1.00 42.25 102 THR A N 1
ATOM 756 C CA . THR A 1 102 ? 7.536 1.175 -33.261 1.00 42.25 102 THR A CA 1
ATOM 757 C C . THR A 1 102 ? 7.560 -0.308 -32.960 1.00 42.25 102 THR A C 1
ATOM 759 O O . THR A 1 102 ? 8.487 -0.815 -32.327 1.00 42.25 102 THR A O 1
ATOM 762 N N . THR A 1 103 ? 6.474 -0.981 -33.317 1.00 45.56 103 THR A N 1
ATOM 763 C CA . THR A 1 103 ? 6.278 -2.419 -33.200 1.00 45.56 103 THR A CA 1
ATOM 764 C C . THR A 1 103 ? 7.218 -3.122 -34.175 1.00 45.56 103 THR A C 1
ATOM 766 O O . THR A 1 103 ? 6.810 -3.768 -35.135 1.00 45.56 103 THR A O 1
ATOM 769 N N . SER A 1 104 ? 8.519 -2.982 -33.945 1.00 43.69 104 SER A N 1
ATOM 770 C CA . SER A 1 104 ? 9.557 -3.664 -34.689 1.00 43.69 104 SER A CA 1
ATOM 771 C C . SER A 1 104 ? 9.509 -5.121 -34.259 1.00 43.69 104 SER A C 1
ATOM 773 O O . SER A 1 104 ? 10.103 -5.523 -33.259 1.00 43.69 104 SER A O 1
ATOM 775 N N . LYS A 1 105 ? 8.801 -5.928 -35.052 1.00 43.06 105 LYS A N 1
ATOM 776 C CA . LYS A 1 105 ? 8.833 -7.401 -35.082 1.00 43.06 105 LYS A CA 1
ATOM 777 C C . LYS A 1 105 ? 10.241 -7.985 -35.355 1.00 43.06 105 LYS A C 1
ATOM 779 O O . LYS A 1 105 ? 10.360 -9.147 -35.715 1.00 43.06 105 LYS A O 1
ATOM 784 N N . THR A 1 106 ? 11.304 -7.212 -35.140 1.00 42.25 106 THR A N 1
ATOM 785 C CA . THR A 1 106 ? 12.711 -7.520 -35.433 1.00 42.25 106 THR A CA 1
ATOM 786 C C . THR A 1 106 ? 13.577 -7.527 -34.162 1.00 42.25 106 THR A C 1
ATOM 788 O O . THR A 1 106 ? 14.781 -7.325 -34.225 1.00 42.25 106 THR A O 1
ATOM 791 N N . ARG A 1 107 ? 12.989 -7.732 -32.972 1.00 48.28 107 ARG A N 1
ATOM 792 C CA . ARG A 1 107 ? 13.715 -7.741 -31.676 1.00 48.28 107 ARG A CA 1
ATOM 793 C C . ARG A 1 107 ? 14.280 -9.124 -31.289 1.00 48.28 107 ARG A C 1
ATOM 795 O O . ARG A 1 107 ? 14.743 -9.302 -30.171 1.00 48.28 107 ARG A O 1
ATOM 802 N N . ALA A 1 108 ? 14.241 -10.107 -32.193 1.00 44.28 108 ALA A N 1
ATOM 803 C CA . ALA A 1 108 ? 14.619 -11.497 -31.909 1.00 44.28 108 ALA A CA 1
ATOM 804 C C . ALA A 1 108 ? 16.030 -11.911 -32.382 1.00 44.28 108 ALA A C 1
ATOM 806 O O . ALA A 1 108 ? 16.403 -13.058 -32.167 1.00 44.28 108 ALA A O 1
ATOM 807 N N . GLU A 1 109 ? 16.819 -11.028 -33.007 1.00 44.88 109 GLU A N 1
ATOM 808 C CA . GLU A 1 109 ? 18.090 -11.446 -33.638 1.00 44.88 109 GLU A CA 1
ATOM 809 C C . GLU A 1 109 ? 19.355 -11.196 -32.805 1.00 44.88 109 GLU A C 1
ATOM 811 O O . GLU A 1 109 ? 20.357 -11.866 -33.023 1.00 44.88 109 GLU A O 1
ATOM 816 N N . ASN A 1 110 ? 19.308 -10.344 -31.777 1.00 44.53 110 ASN A N 1
ATOM 817 C CA . ASN A 1 110 ? 20.397 -10.221 -30.805 1.00 44.53 110 ASN A CA 1
ATOM 818 C C . ASN A 1 110 ? 19.866 -10.643 -29.437 1.00 44.53 110 ASN A C 1
ATOM 820 O O . ASN A 1 110 ? 19.070 -9.925 -28.840 1.00 44.53 110 ASN A O 1
ATOM 824 N N . GLY A 1 111 ? 20.288 -11.811 -28.943 1.00 54.38 111 GLY A N 1
ATOM 825 C CA . GLY A 1 111 ? 19.799 -12.469 -27.719 1.00 54.38 111 GLY A CA 1
ATOM 826 C C . GLY A 1 111 ? 19.998 -11.717 -26.392 1.00 54.38 111 GLY A C 1
ATOM 827 O O . GLY A 1 111 ? 19.917 -12.328 -25.330 1.00 54.38 111 GLY A O 1
ATOM 828 N N . HIS A 1 112 ? 20.243 -10.408 -26.421 1.00 57.44 112 HIS A N 1
ATOM 829 C CA . HIS A 1 112 ? 20.291 -9.550 -25.247 1.00 57.44 112 HIS A CA 1
ATOM 830 C C . HIS A 1 112 ? 18.904 -8.951 -24.999 1.00 57.44 112 HIS A C 1
ATOM 832 O O . HIS A 1 112 ? 18.425 -8.103 -25.754 1.00 57.44 112 HIS A O 1
ATOM 838 N N . ARG A 1 113 ? 18.245 -9.385 -23.918 1.00 68.38 113 ARG A N 1
ATOM 839 C CA . ARG A 1 113 ? 17.051 -8.702 -23.409 1.00 68.38 113 ARG A CA 1
ATOM 840 C C . ARG A 1 113 ? 17.431 -7.263 -23.058 1.00 68.38 113 ARG A C 1
ATOM 842 O O . ARG A 1 113 ? 18.194 -7.031 -22.128 1.00 68.38 113 ARG A O 1
ATOM 849 N N . GLN A 1 114 ? 16.927 -6.310 -23.836 1.00 81.00 114 GLN A N 1
ATOM 850 C CA . GLN A 1 114 ? 17.085 -4.885 -23.556 1.00 81.00 114 GLN A CA 1
ATOM 851 C C . GLN A 1 114 ? 16.376 -4.538 -22.240 1.00 81.00 114 GLN A C 1
ATOM 853 O O . GLN A 1 114 ? 15.216 -4.908 -22.049 1.00 81.00 114 GLN A O 1
ATOM 858 N N . MET A 1 115 ? 17.108 -3.840 -21.374 1.00 90.44 115 MET A N 1
ATOM 859 C CA . MET A 1 115 ? 16.664 -3.355 -20.070 1.00 90.44 115 MET A CA 1
ATOM 860 C C . MET A 1 115 ? 15.515 -2.352 -20.210 1.00 90.44 115 MET A C 1
ATOM 862 O O . MET A 1 115 ? 15.561 -1.488 -21.083 1.00 90.44 115 MET A O 1
ATOM 866 N N . LEU A 1 116 ? 14.520 -2.446 -19.328 1.00 94.12 116 LEU A N 1
ATOM 867 C CA . LEU A 1 116 ? 13.386 -1.525 -19.263 1.00 94.12 116 LEU A CA 1
ATOM 868 C C . LEU A 1 116 ? 13.481 -0.625 -18.030 1.00 94.12 116 LEU A C 1
ATOM 870 O O . LEU A 1 116 ? 13.590 -1.126 -16.915 1.00 94.12 116 LEU A O 1
ATOM 874 N N . TYR A 1 117 ? 13.378 0.690 -18.196 1.00 94.44 117 TYR A N 1
ATOM 875 C CA . TYR A 1 117 ? 13.407 1.651 -17.090 1.00 94.44 117 TYR A CA 1
ATOM 876 C C . TYR A 1 117 ? 11.993 2.136 -16.771 1.00 94.44 117 TYR A C 1
ATOM 878 O O . TYR A 1 117 ? 11.372 2.828 -17.572 1.00 94.44 117 TYR A O 1
ATOM 886 N N . TYR A 1 118 ? 11.458 1.764 -15.612 1.00 95.38 118 TYR A N 1
ATOM 887 C CA . TYR A 1 118 ? 10.094 2.084 -15.199 1.00 95.38 118 TYR A CA 1
ATOM 888 C C . TYR A 1 118 ? 10.081 3.143 -14.089 1.00 95.38 118 TYR A C 1
ATOM 890 O O . TYR A 1 118 ? 10.529 2.859 -12.973 1.00 95.38 118 TYR A O 1
ATOM 898 N N . PRO A 1 119 ? 9.568 4.358 -14.352 1.00 94.56 119 PRO A N 1
ATOM 899 C CA . PRO A 1 119 ? 9.426 5.373 -13.321 1.00 94.56 119 PRO A CA 1
ATOM 900 C C . PRO A 1 119 ? 8.267 5.045 -12.380 1.00 94.56 119 PRO A C 1
ATOM 902 O O . PRO A 1 119 ? 7.131 4.819 -12.795 1.00 94.56 119 PRO A O 1
ATOM 905 N N . VAL A 1 120 ? 8.552 5.071 -11.084 1.00 92.50 120 VAL A N 1
ATOM 906 C CA . VAL A 1 120 ? 7.586 4.844 -10.015 1.00 92.50 120 VAL A CA 1
ATOM 907 C C . VAL A 1 120 ? 7.333 6.156 -9.287 1.00 92.50 120 VAL A C 1
ATOM 909 O O . VAL A 1 120 ? 8.196 6.680 -8.582 1.00 92.50 120 VAL A O 1
ATOM 912 N N . SER A 1 121 ? 6.115 6.665 -9.431 1.00 87.81 121 SER A N 1
ATOM 913 C CA . SER A 1 121 ? 5.623 7.821 -8.689 1.00 87.81 121 SER A CA 1
ATOM 914 C C . SER A 1 121 ? 4.787 7.405 -7.475 1.00 87.81 121 SER A C 1
ATOM 916 O O . SER A 1 121 ? 4.188 6.319 -7.442 1.00 87.81 121 SER A O 1
ATOM 918 N N . ASN A 1 122 ? 4.697 8.311 -6.499 1.00 84.00 122 ASN A N 1
ATOM 919 C CA . ASN A 1 122 ? 3.764 8.246 -5.368 1.00 84.00 122 ASN A CA 1
ATOM 920 C C . ASN A 1 122 ? 3.956 7.009 -4.463 1.00 84.00 122 ASN A C 1
ATOM 922 O O . ASN A 1 122 ? 2.989 6.430 -3.965 1.00 84.00 122 ASN A O 1
ATOM 926 N N . ILE A 1 123 ? 5.203 6.544 -4.322 1.00 89.25 123 ILE A N 1
ATOM 927 C CA . ILE A 1 123 ? 5.627 5.479 -3.402 1.00 89.25 123 ILE A CA 1
ATOM 928 C C . ILE A 1 123 ? 7.037 5.821 -2.924 1.00 89.25 123 ILE A C 1
ATOM 930 O O . ILE A 1 123 ? 7.899 6.136 -3.744 1.00 89.25 123 ILE A O 1
ATOM 934 N N . CYS A 1 124 ? 7.293 5.724 -1.620 1.00 87.31 124 CYS A N 1
ATOM 935 C CA . CYS A 1 124 ? 8.631 5.953 -1.089 1.00 87.31 124 CYS A CA 1
ATOM 936 C C . CYS A 1 124 ? 9.607 4.828 -1.480 1.00 87.31 124 CYS A C 1
ATOM 938 O O . CYS A 1 124 ? 9.233 3.658 -1.625 1.00 87.31 124 CYS A O 1
ATOM 940 N N . ALA A 1 125 ? 10.887 5.178 -1.613 1.00 89.19 125 ALA A N 1
ATOM 941 C CA . ALA A 1 125 ? 11.933 4.248 -2.035 1.00 89.19 125 ALA A CA 1
ATOM 942 C C . ALA A 1 125 ? 12.053 3.019 -1.114 1.00 89.19 125 ALA A C 1
ATOM 944 O O . ALA A 1 125 ? 12.247 1.909 -1.604 1.00 89.19 125 ALA A O 1
ATOM 945 N N . THR A 1 126 ? 11.875 3.182 0.200 1.00 88.38 126 THR A N 1
ATOM 946 C CA . THR A 1 126 ? 11.915 2.076 1.174 1.00 88.38 126 THR A CA 1
ATOM 947 C C . THR A 1 126 ? 10.755 1.097 0.990 1.00 88.38 126 THR A C 1
ATOM 949 O O . THR A 1 126 ? 10.972 -0.113 1.004 1.00 88.38 126 THR A O 1
ATOM 952 N N . THR A 1 127 ? 9.538 1.595 0.740 1.00 93.00 127 THR A N 1
ATOM 953 C CA . THR A 1 127 ? 8.374 0.743 0.439 1.00 93.00 127 THR A CA 1
ATOM 954 C C . THR A 1 127 ? 8.555 0.019 -0.885 1.00 93.00 127 THR A C 1
ATOM 956 O O . THR A 1 127 ? 8.320 -1.185 -0.950 1.00 93.00 127 THR A O 1
ATOM 959 N N . MET A 1 128 ? 9.002 0.720 -1.933 1.00 94.00 128 MET A N 1
ATOM 960 C CA . MET A 1 128 ? 9.233 0.080 -3.228 1.00 94.00 128 MET A CA 1
ATOM 961 C C . MET A 1 128 ? 10.309 -1.005 -3.127 1.00 94.00 128 MET A C 1
ATOM 963 O O . MET A 1 128 ? 10.107 -2.103 -3.640 1.00 94.00 128 MET A O 1
ATOM 967 N N . ARG A 1 129 ? 11.408 -0.731 -2.415 1.00 91.00 129 ARG A N 1
ATOM 968 C CA . ARG A 1 129 ? 12.463 -1.713 -2.154 1.00 91.00 129 ARG A CA 1
ATOM 969 C C . ARG A 1 129 ? 11.919 -2.961 -1.471 1.00 91.00 129 ARG A C 1
ATOM 971 O O . ARG A 1 129 ? 12.105 -4.050 -1.992 1.00 91.00 129 ARG A O 1
ATOM 978 N N . ALA A 1 130 ? 11.191 -2.798 -0.367 1.00 92.19 130 ALA A N 1
ATOM 979 C CA . ALA A 1 130 ? 10.613 -3.923 0.363 1.00 92.19 130 ALA A CA 1
ATOM 980 C C . ALA A 1 130 ? 9.656 -4.764 -0.504 1.00 92.19 130 ALA A C 1
ATOM 982 O O . ALA A 1 130 ? 9.626 -5.983 -0.374 1.00 92.19 130 ALA A O 1
ATOM 983 N N . ILE A 1 131 ? 8.898 -4.136 -1.412 1.00 95.00 131 ILE A N 1
ATOM 984 C CA . ILE A 1 131 ? 8.022 -4.846 -2.357 1.00 95.00 131 ILE A CA 1
ATOM 985 C C . ILE A 1 131 ? 8.834 -5.640 -3.382 1.00 95.00 131 ILE A C 1
ATOM 987 O O . ILE A 1 131 ? 8.499 -6.790 -3.649 1.00 95.00 131 ILE A O 1
ATOM 991 N N . ILE A 1 132 ? 9.874 -5.044 -3.970 1.00 93.31 132 ILE A N 1
ATOM 992 C CA . ILE A 1 132 ? 10.728 -5.735 -4.944 1.00 93.31 132 ILE A CA 1
ATOM 993 C C . ILE A 1 132 ? 11.459 -6.903 -4.278 1.00 93.31 132 ILE A C 1
ATOM 995 O O . ILE A 1 132 ? 11.369 -8.022 -4.781 1.00 93.31 132 ILE A O 1
ATOM 999 N N . ASP A 1 133 ? 12.058 -6.675 -3.107 1.00 90.06 133 ASP A N 1
ATOM 1000 C CA . ASP A 1 133 ? 12.720 -7.714 -2.316 1.00 90.06 133 ASP A CA 1
ATOM 1001 C C . ASP A 1 133 ? 11.730 -8.847 -1.981 1.00 90.06 133 ASP A C 1
ATOM 1003 O O . ASP A 1 133 ? 12.043 -10.023 -2.173 1.00 90.06 133 ASP A O 1
ATOM 1007 N N . PHE A 1 134 ? 10.496 -8.521 -1.575 1.00 93.06 134 PHE A N 1
ATOM 1008 C CA . PHE A 1 134 ? 9.443 -9.509 -1.323 1.00 93.06 134 PHE A CA 1
ATOM 1009 C C . PHE A 1 134 ? 9.086 -10.327 -2.568 1.00 93.06 134 PHE A C 1
ATOM 1011 O O . PHE A 1 134 ? 9.007 -11.549 -2.498 1.00 93.06 134 PHE A O 1
ATOM 1018 N N . LEU A 1 135 ? 8.891 -9.682 -3.720 1.00 92.81 135 LEU A N 1
ATOM 1019 C CA . LEU A 1 135 ? 8.531 -10.373 -4.964 1.00 92.81 135 LEU A CA 1
ATOM 1020 C C . LEU A 1 135 ? 9.654 -11.270 -5.499 1.00 92.81 135 LEU A C 1
ATOM 1022 O O . LEU A 1 135 ? 9.405 -12.103 -6.366 1.00 92.81 135 LEU A O 1
ATOM 1026 N N . GLN A 1 136 ? 10.879 -11.097 -5.013 1.00 86.56 136 GLN A N 1
ATOM 1027 C CA . GLN A 1 136 ? 12.042 -11.861 -5.453 1.00 86.56 136 GLN A CA 1
ATOM 1028 C C . GLN A 1 136 ? 12.445 -12.944 -4.453 1.00 86.56 136 GLN A C 1
ATOM 1030 O O . GLN A 1 136 ? 12.917 -14.003 -4.858 1.00 86.56 136 GLN A O 1
ATOM 1035 N N . THR A 1 137 ? 12.247 -12.688 -3.159 1.00 88.00 137 THR A N 1
ATOM 1036 C CA . THR A 1 137 ? 12.715 -13.552 -2.064 1.00 88.00 137 THR A CA 1
ATOM 1037 C C . THR A 1 137 ? 11.585 -14.215 -1.278 1.00 88.00 137 THR A C 1
ATOM 1039 O O . THR A 1 137 ? 11.836 -15.148 -0.522 1.00 88.00 137 THR A O 1
ATOM 1042 N N . GLY A 1 138 ? 10.351 -13.725 -1.411 1.00 88.94 138 GLY A N 1
ATOM 1043 C CA . GLY A 1 138 ? 9.207 -14.120 -0.590 1.00 88.94 138 GLY A CA 1
ATOM 1044 C C . GLY A 1 138 ? 9.204 -13.533 0.827 1.00 88.94 138 GLY A C 1
ATOM 1045 O O . GLY A 1 138 ? 8.295 -13.840 1.596 1.00 88.94 138 GLY A O 1
ATOM 1046 N N . ASN A 1 139 ? 10.181 -12.692 1.192 1.00 88.81 139 ASN A N 1
ATOM 1047 C CA . ASN A 1 139 ? 10.348 -12.176 2.553 1.00 88.81 139 ASN A CA 1
ATOM 1048 C C . ASN A 1 139 ? 10.083 -10.669 2.639 1.00 88.81 139 ASN A C 1
ATOM 1050 O O . ASN A 1 139 ? 10.564 -9.891 1.819 1.00 88.81 139 ASN A O 1
ATOM 1054 N N . ILE A 1 140 ? 9.344 -10.246 3.667 1.00 92.38 140 ILE A N 1
ATOM 1055 C CA . ILE A 1 140 ? 9.124 -8.834 4.000 1.00 92.38 140 ILE A CA 1
ATOM 1056 C C . ILE A 1 140 ? 9.064 -8.658 5.515 1.00 92.38 140 ILE A C 1
ATOM 1058 O O . ILE A 1 140 ? 8.546 -9.522 6.222 1.00 92.38 140 ILE A O 1
ATOM 1062 N N . GLN A 1 141 ? 9.585 -7.538 6.014 1.00 91.44 141 GLN A N 1
ATOM 1063 C CA . GLN A 1 141 ? 9.491 -7.167 7.422 1.00 91.44 141 GLN A CA 1
ATOM 1064 C C . GLN A 1 141 ? 8.712 -5.866 7.578 1.00 91.44 141 GLN A C 1
ATOM 1066 O O . GLN A 1 141 ? 8.965 -4.876 6.888 1.00 91.44 141 GLN A O 1
ATOM 1071 N N . PHE A 1 142 ? 7.766 -5.872 8.511 1.00 91.81 142 PHE A N 1
ATOM 1072 C CA . PHE A 1 142 ? 6.926 -4.719 8.793 1.00 91.81 142 PHE A CA 1
ATOM 1073 C C . PHE A 1 142 ? 7.365 -4.006 10.065 1.00 91.81 142 PHE A C 1
ATOM 1075 O O . PHE A 1 142 ? 7.687 -4.637 11.070 1.00 91.81 142 PHE A O 1
ATOM 1082 N N . ALA A 1 143 ? 7.340 -2.677 10.012 1.00 88.00 143 ALA A N 1
ATOM 1083 C CA . ALA A 1 143 ? 7.421 -1.833 11.191 1.00 88.00 143 ALA A CA 1
ATOM 1084 C C . ALA A 1 143 ? 6.126 -1.949 12.016 1.00 88.00 143 ALA A C 1
ATOM 1086 O O . ALA A 1 143 ? 5.060 -2.233 11.452 1.00 88.00 143 ALA A O 1
ATOM 1087 N N . PRO A 1 144 ? 6.179 -1.645 13.323 1.00 87.00 144 PRO A N 1
ATOM 1088 C CA . PRO A 1 144 ? 4.977 -1.391 14.100 1.00 87.00 144 PRO A CA 1
ATOM 1089 C C . PRO A 1 144 ? 4.111 -0.290 13.470 1.00 87.00 144 PRO A C 1
ATOM 1091 O O . PRO A 1 144 ? 4.619 0.662 12.871 1.00 87.00 144 PRO A O 1
ATOM 1094 N N . VAL A 1 145 ? 2.793 -0.406 13.608 1.00 81.62 145 VAL A N 1
ATOM 1095 C CA . VAL A 1 145 ? 1.834 0.592 13.143 1.00 81.62 145 VAL A CA 1
ATOM 1096 C C . VAL A 1 145 ? 1.943 1.830 14.021 1.00 81.62 145 VAL A C 1
ATOM 1098 O O . VAL A 1 145 ? 1.718 1.785 15.228 1.00 81.62 145 VAL A O 1
ATOM 1101 N N . THR A 1 146 ? 2.231 2.963 13.394 1.00 74.75 146 THR A N 1
ATOM 1102 C CA . THR A 1 146 ? 2.107 4.271 14.026 1.00 74.75 146 THR A CA 1
ATOM 1103 C C . THR A 1 146 ? 0.696 4.810 13.787 1.00 74.75 146 THR A C 1
ATOM 1105 O O . THR A 1 146 ? 0.193 4.828 12.657 1.00 74.75 146 THR A O 1
ATOM 1108 N N . SER A 1 147 ? 0.023 5.217 14.860 1.00 61.06 147 SER A N 1
ATOM 1109 C CA . SER A 1 147 ? -1.352 5.730 14.836 1.00 61.06 147 SER A CA 1
ATOM 1110 C C . SER A 1 147 ? -1.375 7.257 14.945 1.00 61.06 147 SER A C 1
ATOM 1112 O O . SER A 1 147 ? -2.080 7.817 15.782 1.00 61.06 147 SER A O 1
ATOM 1114 N N . PHE A 1 148 ? -0.560 7.927 14.125 1.00 59.78 148 PHE A N 1
ATOM 1115 C CA . PHE A 1 148 ? -0.630 9.375 13.942 1.00 59.78 148 PHE A CA 1
ATOM 1116 C C . PHE A 1 148 ? -1.612 9.695 12.813 1.00 59.78 148 PHE A C 1
ATOM 1118 O O . PHE A 1 148 ? -1.659 8.993 11.799 1.00 59.78 148 PHE A O 1
ATOM 1125 N N . ILE A 1 149 ? -2.412 10.742 13.002 1.00 53.16 149 ILE A N 1
ATOM 1126 C CA . ILE A 1 149 ? -3.265 11.291 11.949 1.00 53.16 149 ILE A CA 1
ATOM 1127 C C . ILE A 1 149 ? -2.330 12.039 11.005 1.00 53.16 149 ILE A C 1
ATOM 1129 O O . ILE A 1 149 ? -1.874 13.134 11.311 1.00 53.16 149 ILE A O 1
ATOM 1133 N N . GLU A 1 150 ? -1.971 11.398 9.899 1.00 54.41 150 GLU A N 1
ATOM 1134 C CA . GLU A 1 150 ? -1.127 12.023 8.888 1.00 54.41 150 GLU A CA 1
ATOM 1135 C C . GLU A 1 150 ? -1.959 13.064 8.121 1.00 54.41 150 GLU A C 1
ATOM 1137 O O . GLU A 1 150 ? -2.930 12.721 7.437 1.00 54.41 150 GLU A O 1
ATOM 1142 N N . GLU A 1 151 ? -1.598 14.340 8.258 1.00 39.41 151 GLU A N 1
ATOM 1143 C CA . GLU A 1 151 ? -2.109 15.425 7.423 1.00 39.41 151 GLU A CA 1
ATOM 1144 C C . GLU A 1 151 ? -1.465 15.313 6.029 1.00 39.41 151 GLU A C 1
ATOM 1146 O O . GLU A 1 151 ? -0.355 15.786 5.822 1.00 39.41 151 GLU A O 1
ATOM 1151 N N . PHE A 1 152 ? -2.132 14.668 5.067 1.00 46.03 152 PHE A N 1
ATOM 1152 C CA . PHE A 1 152 ? -1.693 14.680 3.662 1.00 46.03 152 PHE A CA 1
ATOM 1153 C C . PHE A 1 152 ? -2.632 15.517 2.802 1.00 46.03 152 PHE A C 1
ATOM 1155 O O . PHE A 1 152 ? -3.834 15.236 2.750 1.00 46.03 152 PHE A O 1
ATOM 1162 N N . ASP A 1 153 ? -2.070 16.511 2.114 1.00 32.84 153 ASP A N 1
ATOM 1163 C CA . ASP A 1 153 ? -2.677 17.230 0.990 1.00 32.84 153 ASP A CA 1
ATOM 1164 C C . ASP A 1 153 ? -2.743 16.341 -0.246 1.00 32.84 153 ASP A C 1
ATOM 1166 O O . ASP A 1 153 ? -1.714 16.017 -0.818 1.00 32.84 153 ASP A O 1
ATOM 1170 N N . ASP A 1 154 ? -3.960 15.976 -0.657 1.00 42.00 154 ASP A N 1
ATOM 1171 C CA . ASP A 1 154 ? -4.216 15.275 -1.916 1.00 42.00 154 ASP A CA 1
ATOM 1172 C C . AS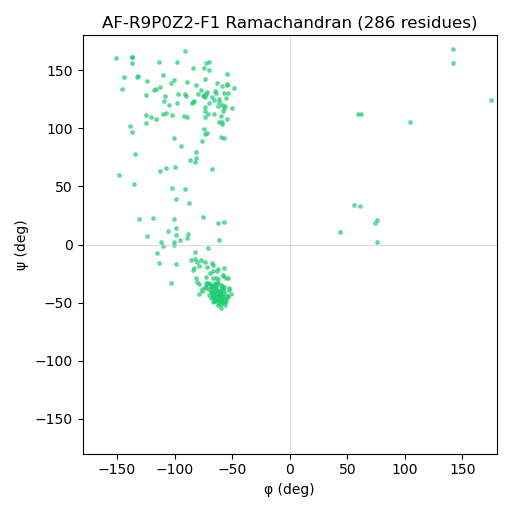P A 1 154 ? -5.411 15.948 -2.625 1.00 42.00 154 ASP A C 1
ATOM 1174 O O . ASP A 1 154 ? -6.542 15.459 -2.598 1.00 42.00 154 ASP A O 1
ATOM 1178 N N . GLU A 1 155 ? -5.158 17.091 -3.265 1.00 37.66 155 GLU A N 1
ATOM 1179 C CA . GLU A 1 155 ? -5.837 17.413 -4.524 1.00 37.66 155 GLU A CA 1
ATOM 1180 C C . GLU A 1 155 ? -5.196 16.494 -5.583 1.00 37.66 155 GLU A C 1
ATOM 1182 O O . GLU A 1 155 ? -4.019 16.636 -5.894 1.00 37.66 155 GLU A O 1
ATOM 1187 N N . GLU A 1 156 ? -5.966 15.513 -6.064 1.00 38.50 156 GLU A N 1
ATOM 1188 C CA . GLU A 1 156 ? -5.660 14.589 -7.172 1.00 38.50 156 GLU A CA 1
ATOM 1189 C C . GLU A 1 156 ? -4.441 13.651 -7.027 1.00 38.50 156 GLU A C 1
ATOM 1191 O O . GLU A 1 156 ? -3.300 14.069 -7.117 1.00 38.50 156 GLU A O 1
ATOM 1196 N N . ASP A 1 157 ? -4.699 12.336 -6.919 1.00 39.97 157 ASP A N 1
ATOM 1197 C CA . ASP A 1 157 ? -3.854 11.185 -7.332 1.00 39.97 157 ASP A CA 1
ATOM 1198 C C . ASP A 1 157 ? -2.328 11.167 -7.034 1.00 39.97 157 ASP A C 1
ATOM 1200 O O . ASP A 1 157 ? -1.611 10.248 -7.456 1.00 39.97 157 ASP A O 1
ATOM 1204 N N . HIS A 1 158 ? -1.820 12.084 -6.217 1.00 34.84 158 HIS A N 1
ATOM 1205 C CA . HIS A 1 158 ? -0.412 12.279 -5.901 1.00 34.84 158 HIS A CA 1
ATOM 1206 C C . HIS A 1 158 ? -0.114 11.936 -4.447 1.00 34.84 158 HIS A C 1
ATOM 1208 O O . HIS A 1 158 ? 0.353 12.777 -3.699 1.00 34.84 158 HIS A O 1
ATOM 1214 N N . ALA A 1 159 ? -0.308 10.665 -4.073 1.00 35.38 159 ALA A N 1
ATOM 1215 C CA . ALA A 1 159 ? 0.066 10.171 -2.749 1.00 35.38 159 ALA A CA 1
ATOM 1216 C C . ALA A 1 159 ? 1.571 10.396 -2.472 1.00 35.38 159 ALA A C 1
ATOM 1218 O O . ALA A 1 159 ? 2.412 9.551 -2.799 1.00 35.38 159 ALA A O 1
ATOM 1219 N N . SER A 1 160 ? 1.917 11.529 -1.867 1.00 35.69 160 SER A N 1
ATOM 1220 C CA . SER A 1 160 ? 3.221 11.791 -1.270 1.00 35.69 160 SER A CA 1
ATOM 1221 C C . SER A 1 160 ? 3.267 11.027 0.053 1.00 35.69 160 SER A C 1
ATOM 1223 O O . SER A 1 160 ? 2.822 11.461 1.107 1.00 35.69 160 SER A O 1
ATOM 1225 N N . VAL A 1 161 ? 3.723 9.777 -0.025 1.00 40.88 161 VAL A N 1
ATOM 1226 C CA . VAL A 1 161 ? 3.870 8.907 1.144 1.00 40.88 161 VAL A CA 1
ATOM 1227 C C . VAL A 1 161 ? 5.178 9.251 1.853 1.00 40.88 161 VAL A C 1
ATOM 1229 O O . VAL A 1 161 ? 6.166 8.536 1.696 1.00 40.88 161 VAL A O 1
ATOM 1232 N N . ASP A 1 162 ? 5.172 10.322 2.639 1.00 34.16 162 ASP A N 1
ATOM 1233 C CA . ASP A 1 162 ? 6.266 10.674 3.550 1.00 34.16 162 ASP A CA 1
ATOM 1234 C C . ASP A 1 162 ? 5.926 10.232 4.980 1.00 34.16 162 ASP A C 1
ATOM 1236 O O . ASP A 1 162 ? 5.752 11.031 5.893 1.00 34.16 162 ASP A O 1
ATOM 1240 N N . THR A 1 163 ? 5.851 8.915 5.185 1.00 34.16 163 THR A N 1
ATOM 1241 C CA . THR A 1 163 ? 6.085 8.333 6.514 1.00 34.16 163 THR A CA 1
ATOM 1242 C C . THR A 1 163 ? 7.507 7.781 6.513 1.00 34.16 163 THR A C 1
ATOM 1244 O O . THR A 1 163 ? 7.747 6.649 6.079 1.00 34.16 163 THR A O 1
ATOM 1247 N N . PHE A 1 164 ? 8.474 8.594 6.939 1.00 34.84 164 PHE A N 1
ATOM 1248 C CA . PHE A 1 164 ? 9.844 8.134 7.149 1.00 34.84 164 PHE A CA 1
ATOM 1249 C C . PHE A 1 164 ? 9.919 7.313 8.434 1.00 34.84 164 PHE A C 1
ATOM 1251 O O . PHE A 1 164 ? 9.499 7.747 9.503 1.00 34.84 164 PHE A O 1
ATOM 1258 N N . VAL A 1 165 ? 10.473 6.110 8.321 1.00 33.34 165 VAL A N 1
ATOM 1259 C CA . VAL A 1 165 ? 11.236 5.526 9.421 1.00 33.34 165 VAL A CA 1
ATOM 1260 C C . VAL A 1 165 ? 12.654 6.019 9.175 1.00 33.34 165 VAL A C 1
ATOM 1262 O O . VAL A 1 165 ? 13.254 5.624 8.173 1.00 33.34 165 VAL A O 1
ATOM 1265 N N . ASP A 1 166 ? 13.153 6.923 10.017 1.00 28.36 166 ASP A N 1
ATOM 1266 C CA . ASP A 1 166 ? 14.550 7.354 9.965 1.00 28.36 166 ASP A CA 1
ATOM 1267 C C . ASP A 1 166 ? 15.444 6.124 10.150 1.00 28.36 166 ASP A C 1
ATOM 1269 O O . ASP A 1 166 ? 15.563 5.556 11.237 1.00 28.36 166 ASP A O 1
ATOM 1273 N N . ILE A 1 167 ? 16.051 5.674 9.054 1.00 35.47 167 ILE A N 1
ATOM 1274 C CA . ILE A 1 167 ? 17.206 4.785 9.110 1.00 35.47 167 ILE A CA 1
ATOM 1275 C C . ILE A 1 167 ? 18.405 5.717 9.322 1.00 35.47 167 ILE A C 1
ATOM 1277 O O . ILE A 1 167 ? 18.571 6.628 8.509 1.00 35.47 167 ILE A O 1
ATOM 1281 N N . PRO A 1 168 ? 19.222 5.531 10.377 1.00 28.31 168 PRO A N 1
ATOM 1282 C CA . PRO A 1 168 ? 20.289 6.460 10.730 1.00 28.31 168 PRO A CA 1
ATOM 1283 C C . PRO A 1 168 ? 21.171 6.861 9.541 1.00 28.31 168 PRO A C 1
ATOM 1285 O O . PRO A 1 168 ? 21.619 6.025 8.753 1.00 28.31 168 PRO A O 1
ATOM 1288 N N . GLU A 1 169 ? 21.433 8.164 9.471 1.00 35.75 169 GLU A N 1
ATOM 1289 C CA . GLU A 1 169 ? 22.103 8.948 8.424 1.00 35.75 169 GLU A CA 1
ATOM 1290 C C . GLU A 1 169 ? 23.573 8.555 8.140 1.00 35.75 169 GLU A C 1
ATOM 1292 O O . GLU A 1 169 ? 24.235 9.144 7.289 1.00 35.75 169 GLU A O 1
ATOM 1297 N N . GLU A 1 170 ? 24.107 7.507 8.774 1.00 30.03 170 GLU A N 1
ATOM 1298 C CA . GLU A 1 170 ? 25.510 7.085 8.623 1.00 30.03 170 GLU A CA 1
ATOM 1299 C C . GLU A 1 170 ? 25.856 6.456 7.259 1.00 30.03 170 GLU A C 1
ATOM 1301 O O . GLU A 1 170 ? 27.018 6.150 6.997 1.00 30.03 170 GLU A O 1
ATOM 1306 N N . ARG A 1 171 ? 24.891 6.279 6.347 1.00 41.06 171 ARG A N 1
ATOM 1307 C CA . ARG A 1 171 ? 25.146 5.735 4.995 1.00 41.06 171 ARG A CA 1
ATOM 1308 C C . ARG A 1 171 ? 24.994 6.738 3.851 1.00 41.06 171 ARG A C 1
ATOM 1310 O O . ARG A 1 171 ? 25.234 6.366 2.705 1.00 41.06 171 ARG A O 1
ATOM 1317 N N . ALA A 1 172 ? 24.621 7.989 4.127 1.00 33.41 172 ALA A N 1
ATOM 1318 C CA . ALA A 1 172 ? 24.372 8.987 3.080 1.00 33.41 172 ALA A CA 1
ATOM 1319 C C . ALA A 1 172 ? 25.636 9.737 2.609 1.00 33.41 172 ALA A C 1
ATOM 1321 O O . ALA A 1 172 ? 25.625 10.347 1.541 1.00 33.41 172 ALA A O 1
ATOM 1322 N N . SER A 1 173 ? 26.747 9.637 3.341 1.00 32.59 173 SER A N 1
ATOM 1323 C CA . SER A 1 173 ? 28.001 10.331 3.019 1.00 32.59 173 SER A CA 1
ATOM 1324 C C . SER A 1 173 ? 29.069 9.369 2.499 1.00 32.59 173 SER A C 1
ATOM 1326 O O . SER A 1 173 ? 30.092 9.163 3.145 1.00 32.59 173 SER A O 1
ATOM 1328 N N . GLN A 1 174 ? 28.854 8.760 1.331 1.00 34.62 174 GLN A N 1
ATOM 1329 C CA . GLN A 1 174 ? 29.938 8.073 0.613 1.00 34.62 174 GLN A CA 1
ATOM 1330 C C . GLN A 1 174 ? 29.758 8.128 -0.906 1.00 34.62 174 GLN A C 1
ATOM 1332 O O . GLN A 1 174 ? 29.713 7.132 -1.623 1.00 34.62 174 GLN A O 1
ATOM 1337 N N . THR A 1 175 ? 29.717 9.353 -1.420 1.00 38.41 175 THR A N 1
ATOM 1338 C CA . THR A 1 175 ? 30.008 9.653 -2.823 1.00 38.41 175 THR A CA 1
ATOM 1339 C C . THR A 1 175 ? 31.526 9.758 -2.996 1.00 38.41 175 THR A C 1
ATOM 1341 O O . THR A 1 175 ? 32.036 10.861 -3.137 1.00 38.41 175 THR A O 1
ATOM 1344 N N . GLN A 1 176 ? 32.260 8.639 -2.911 1.00 34.59 176 GLN A N 1
ATOM 1345 C CA . GLN A 1 176 ? 33.592 8.426 -3.520 1.00 34.59 176 GLN A CA 1
ATOM 1346 C C . GLN A 1 176 ? 34.184 7.062 -3.106 1.00 34.59 176 GLN A C 1
ATOM 1348 O O . GLN A 1 176 ? 34.356 6.796 -1.925 1.00 34.59 176 GLN A O 1
ATOM 1353 N N . ALA A 1 177 ? 34.528 6.253 -4.119 1.00 32.44 177 ALA A N 1
ATOM 1354 C CA . ALA A 1 177 ? 35.275 4.985 -4.089 1.00 32.44 177 ALA A CA 1
ATOM 1355 C C . ALA A 1 177 ? 34.691 3.823 -3.247 1.00 32.44 177 ALA A C 1
ATOM 1357 O O . ALA A 1 177 ? 34.697 3.830 -2.024 1.00 32.44 177 ALA A O 1
ATOM 1358 N N . LEU A 1 178 ? 34.256 2.774 -3.955 1.00 36.12 178 LEU A N 1
ATOM 1359 C CA . LEU A 1 178 ? 33.790 1.485 -3.430 1.00 36.12 178 LEU A CA 1
ATOM 1360 C C . LEU A 1 178 ? 34.807 0.818 -2.481 1.00 36.12 178 LEU A C 1
ATOM 1362 O O . LEU A 1 178 ? 35.926 0.528 -2.912 1.00 36.12 178 LEU A O 1
ATOM 1366 N N . PRO A 1 179 ? 34.375 0.378 -1.288 1.00 32.78 179 PRO A N 1
ATOM 1367 C CA . PRO A 1 179 ? 34.798 -0.882 -0.707 1.00 32.78 179 PRO A CA 1
ATOM 1368 C C . PRO A 1 179 ? 33.744 -1.950 -1.019 1.00 32.78 179 PRO A C 1
ATOM 1370 O O . PRO A 1 179 ? 32.544 -1.774 -0.810 1.00 32.78 179 PRO A O 1
ATOM 1373 N N . VAL A 1 180 ? 34.226 -3.069 -1.547 1.00 44.47 180 VAL A N 1
ATOM 1374 C CA . VAL A 1 180 ? 33.466 -4.291 -1.796 1.00 44.47 180 VAL A CA 1
ATOM 1375 C C . VAL A 1 180 ? 32.869 -4.803 -0.481 1.00 44.47 180 VAL A C 1
ATOM 1377 O O . VAL A 1 180 ? 33.605 -5.142 0.442 1.00 44.47 180 VAL A O 1
ATOM 1380 N N . GLY A 1 181 ? 31.537 -4.896 -0.456 1.00 35.00 181 GLY A N 1
ATOM 1381 C CA . GLY A 1 181 ? 30.764 -5.789 0.408 1.00 35.00 181 GLY A CA 1
ATOM 1382 C C . GLY A 1 181 ? 30.063 -5.141 1.606 1.00 35.00 181 GLY A C 1
ATOM 1383 O O . GLY A 1 181 ? 30.689 -4.908 2.637 1.00 35.00 181 GLY A O 1
ATOM 1384 N N . PRO A 1 182 ? 28.732 -4.969 1.551 1.00 39.34 182 PRO A N 1
ATOM 1385 C CA . PRO A 1 182 ? 27.902 -4.896 2.741 1.00 39.34 182 PRO A CA 1
ATOM 1386 C C . PRO A 1 182 ? 27.411 -6.301 3.108 1.00 39.34 182 PRO A C 1
ATOM 1388 O O . PRO A 1 182 ? 26.838 -7.019 2.296 1.00 39.34 182 PRO A O 1
ATOM 1391 N N . THR A 1 183 ? 27.591 -6.682 4.365 1.00 34.78 183 THR A N 1
ATOM 1392 C CA . THR A 1 183 ? 26.848 -7.760 5.018 1.00 34.78 183 THR A CA 1
ATOM 1393 C C . THR A 1 183 ? 25.347 -7.437 4.983 1.00 34.78 183 THR A C 1
ATOM 1395 O O . THR A 1 183 ? 24.852 -6.583 5.719 1.00 34.78 183 THR A O 1
ATOM 1398 N N . PHE A 1 184 ? 24.607 -8.101 4.094 1.00 42.97 184 PHE A N 1
ATOM 1399 C CA . PHE A 1 184 ? 23.161 -7.934 3.930 1.00 42.97 184 PHE A CA 1
ATOM 1400 C C . PHE A 1 184 ? 22.392 -8.979 4.745 1.00 42.97 184 PHE A C 1
ATOM 1402 O O . PHE A 1 184 ? 21.990 -10.017 4.236 1.00 42.97 184 PHE A O 1
ATOM 1409 N N . SER A 1 185 ? 22.163 -8.681 6.023 1.00 42.88 185 SER A N 1
ATOM 1410 C CA . SER A 1 185 ? 21.155 -9.362 6.850 1.00 42.88 185 SER A CA 1
ATOM 1411 C C . SER A 1 185 ? 20.363 -8.338 7.663 1.00 42.88 185 SER A C 1
ATOM 1413 O O . SER A 1 185 ? 20.263 -8.416 8.885 1.00 42.88 185 SER A O 1
ATOM 1415 N N . SER A 1 186 ? 19.821 -7.332 6.985 1.00 53.47 186 SER A N 1
ATOM 1416 C CA . SER A 1 186 ? 18.764 -6.507 7.562 1.00 53.47 186 SER A CA 1
ATOM 1417 C C . SER A 1 186 ? 17.731 -6.302 6.472 1.00 53.47 186 SER A C 1
ATOM 1419 O O . SER A 1 186 ? 17.936 -5.504 5.555 1.00 53.47 186 SER A O 1
ATOM 1421 N N . ALA A 1 187 ? 16.684 -7.126 6.498 1.00 64.50 187 ALA A N 1
ATOM 1422 C CA . ALA A 1 187 ? 15.538 -6.916 5.634 1.00 64.50 187 ALA A CA 1
ATOM 1423 C C . ALA A 1 187 ? 15.024 -5.492 5.870 1.00 64.50 187 ALA A C 1
ATOM 1425 O O . ALA A 1 187 ? 14.995 -5.004 7.001 1.00 64.50 187 ALA A O 1
ATOM 1426 N N . VAL A 1 188 ? 14.671 -4.798 4.792 1.00 79.50 188 VAL A N 1
ATOM 1427 C CA . VAL A 1 188 ? 14.184 -3.426 4.904 1.00 79.50 188 VAL A CA 1
ATOM 1428 C C . VAL A 1 188 ? 12.861 -3.454 5.653 1.00 79.50 188 VAL A C 1
ATOM 1430 O O . VAL A 1 188 ? 11.862 -3.967 5.151 1.00 79.50 188 VAL A O 1
ATOM 1433 N N . VAL A 1 189 ? 12.867 -2.900 6.860 1.00 87.56 189 VAL A N 1
ATOM 1434 C CA . VAL A 1 189 ? 11.657 -2.717 7.653 1.00 87.56 189 VAL A CA 1
ATOM 1435 C C . VAL A 1 189 ? 10.839 -1.594 7.017 1.00 87.56 189 VAL A C 1
ATOM 1437 O O . VAL A 1 189 ? 11.367 -0.518 6.732 1.00 87.56 189 VAL A O 1
ATOM 1440 N N . THR A 1 190 ? 9.552 -1.836 6.772 1.00 90.12 190 THR A N 1
ATOM 1441 C CA . THR A 1 190 ? 8.673 -0.861 6.111 1.00 90.12 190 THR A CA 1
ATOM 1442 C C . THR A 1 190 ? 7.301 -0.757 6.771 1.00 90.12 190 THR A C 1
ATOM 1444 O O . THR A 1 190 ? 6.838 -1.687 7.429 1.00 90.12 190 THR A O 1
ATOM 1447 N N . SER A 1 191 ? 6.622 0.378 6.596 1.00 93.19 191 SER A N 1
ATOM 1448 C CA . SER A 1 191 ? 5.275 0.584 7.132 1.00 93.19 191 SER A CA 1
ATOM 1449 C C . SER A 1 191 ? 4.270 -0.355 6.451 1.00 93.19 191 SER A C 1
ATOM 1451 O O . SER A 1 191 ? 4.109 -0.290 5.224 1.00 93.19 191 SER A O 1
ATOM 1453 N N . PRO A 1 192 ? 3.522 -1.180 7.207 1.00 94.44 192 PRO A N 1
ATOM 1454 C CA . PRO A 1 192 ? 2.523 -2.064 6.618 1.00 94.44 192 PRO A CA 1
ATOM 1455 C C . PRO A 1 192 ? 1.389 -1.276 5.945 1.00 94.44 192 PRO A C 1
ATOM 1457 O O . PRO A 1 192 ? 0.859 -1.720 4.930 1.00 94.44 192 PRO A O 1
ATOM 1460 N N . LYS A 1 193 ? 1.073 -0.055 6.409 1.00 93.69 193 LYS A N 1
ATOM 1461 C CA . LYS A 1 193 ? 0.095 0.836 5.752 1.00 93.69 193 LYS A CA 1
ATOM 1462 C C . LYS A 1 193 ? 0.568 1.267 4.361 1.00 93.69 193 LYS A C 1
ATOM 1464 O O . LYS A 1 193 ? -0.206 1.232 3.403 1.00 93.69 193 LYS A O 1
ATOM 1469 N N . SER A 1 194 ? 1.841 1.645 4.230 1.00 92.81 194 SER A N 1
ATOM 1470 C CA . SER A 1 194 ? 2.438 2.014 2.939 1.00 92.81 194 SER A CA 1
ATOM 1471 C C . SER A 1 194 ? 2.478 0.831 1.977 1.00 92.81 194 SER A C 1
ATOM 1473 O O . SER A 1 194 ? 2.090 0.980 0.816 1.00 92.81 194 SER A O 1
ATOM 1475 N N . VAL A 1 195 ? 2.838 -0.358 2.470 1.00 95.56 195 VAL A N 1
ATOM 1476 C CA . VAL A 1 195 ? 2.790 -1.591 1.675 1.00 95.56 195 VAL A CA 1
ATOM 1477 C C . VAL A 1 195 ? 1.362 -1.937 1.266 1.00 95.56 195 VAL A C 1
ATOM 1479 O O . VAL A 1 195 ? 1.155 -2.253 0.102 1.00 95.56 195 VAL A O 1
ATOM 1482 N N . TYR A 1 196 ? 0.361 -1.809 2.145 1.00 96.25 196 TYR A N 1
ATOM 1483 C CA . TYR A 1 196 ? -1.045 -2.036 1.787 1.00 96.25 196 TYR A CA 1
ATOM 1484 C C . TYR A 1 196 ? -1.483 -1.126 0.631 1.00 96.25 196 TYR A C 1
ATOM 1486 O O . TYR A 1 196 ? -2.047 -1.598 -0.359 1.00 96.25 196 TYR A O 1
ATOM 1494 N N . ARG A 1 197 ? -1.182 0.181 0.722 1.00 95.00 197 ARG A N 1
ATOM 1495 C CA . ARG A 1 197 ? -1.492 1.167 -0.330 1.00 95.00 197 ARG A CA 1
ATOM 1496 C C . ARG A 1 197 ? -0.847 0.780 -1.665 1.00 95.00 197 ARG A C 1
ATOM 1498 O O . ARG A 1 197 ? -1.530 0.735 -2.689 1.00 95.00 197 ARG A O 1
ATOM 1505 N N . ALA A 1 198 ? 0.445 0.463 -1.650 1.00 95.06 198 ALA A N 1
ATOM 1506 C CA . ALA A 1 198 ? 1.190 0.083 -2.847 1.00 95.06 198 ALA A CA 1
ATOM 1507 C C . ALA A 1 198 ? 0.735 -1.271 -3.423 1.00 95.06 198 ALA A C 1
ATOM 1509 O O . ALA A 1 198 ? 0.550 -1.400 -4.633 1.00 95.06 198 ALA A O 1
ATOM 1510 N N . ALA A 1 199 ? 0.476 -2.263 -2.570 1.00 96.06 199 ALA A N 1
ATOM 1511 C CA . ALA A 1 199 ? -0.030 -3.569 -2.968 1.00 96.06 199 ALA A CA 1
ATOM 1512 C C . ALA A 1 199 ? -1.406 -3.452 -3.630 1.00 96.06 199 ALA A C 1
ATOM 1514 O O . ALA A 1 199 ? -1.632 -4.067 -4.669 1.00 96.06 199 ALA A O 1
ATOM 1515 N N . LYS A 1 200 ? -2.298 -2.597 -3.112 1.00 95.31 200 LYS A N 1
ATOM 1516 C CA . LYS A 1 200 ? -3.587 -2.312 -3.754 1.00 95.31 200 LYS A CA 1
ATOM 1517 C C . LYS A 1 200 ? -3.411 -1.603 -5.105 1.00 95.31 200 LYS A C 1
ATOM 1519 O O . LYS A 1 200 ? -4.037 -2.015 -6.080 1.00 95.31 200 LYS A O 1
ATOM 1524 N N . LYS A 1 201 ? -2.511 -0.610 -5.201 1.00 93.81 201 LYS A N 1
ATOM 1525 C CA . LYS A 1 201 ? -2.168 0.091 -6.461 1.00 93.81 201 LYS A CA 1
ATOM 1526 C C . LYS A 1 201 ? -1.675 -0.872 -7.549 1.00 93.81 201 LYS A C 1
ATOM 1528 O O . LYS A 1 201 ? -2.074 -0.745 -8.706 1.00 93.81 201 LYS A O 1
ATOM 1533 N N . TYR A 1 202 ? -0.838 -1.841 -7.179 1.00 95.12 202 TYR A N 1
ATOM 1534 C CA . TYR A 1 202 ? -0.243 -2.814 -8.102 1.00 95.12 202 TYR A CA 1
ATOM 1535 C C . TYR A 1 202 ? -0.950 -4.171 -8.145 1.00 95.12 202 TYR A C 1
ATOM 1537 O O . TYR A 1 202 ? -0.466 -5.088 -8.804 1.00 95.12 202 TYR A O 1
ATOM 1545 N N . ARG A 1 203 ? -2.109 -4.296 -7.488 1.00 96.44 203 ARG A N 1
ATOM 1546 C CA . ARG A 1 203 ? -2.921 -5.523 -7.437 1.00 96.44 203 ARG A CA 1
ATOM 1547 C C . ARG A 1 203 ? -2.159 -6.749 -6.911 1.00 96.44 203 ARG A C 1
ATOM 1549 O O . ARG A 1 203 ? -2.426 -7.875 -7.318 1.00 96.44 203 ARG A O 1
ATOM 1556 N N . LEU A 1 204 ? -1.244 -6.538 -5.968 1.00 96.88 204 LEU A N 1
ATOM 1557 C CA . LEU A 1 204 ? -0.483 -7.589 -5.292 1.00 96.88 204 LEU A CA 1
ATOM 1558 C C . LEU A 1 204 ? -1.335 -8.204 -4.174 1.00 96.88 204 LEU A C 1
ATOM 1560 O O . LEU A 1 204 ? -1.131 -7.921 -2.995 1.00 96.88 204 LEU A O 1
ATOM 1564 N N . VAL A 1 205 ? -2.326 -9.021 -4.546 1.00 96.19 205 VAL A N 1
ATOM 1565 C CA . VAL A 1 205 ? -3.383 -9.512 -3.637 1.00 96.19 205 VAL A CA 1
ATOM 1566 C C . VAL A 1 205 ? -2.820 -10.196 -2.390 1.00 96.19 205 VAL A C 1
ATOM 1568 O O . VAL A 1 205 ? -3.292 -9.944 -1.282 1.00 96.19 205 VAL A O 1
ATOM 1571 N N . PHE A 1 206 ? -1.807 -11.050 -2.549 1.00 95.75 206 PHE A N 1
ATOM 1572 C CA . PHE A 1 206 ? -1.198 -11.749 -1.418 1.00 9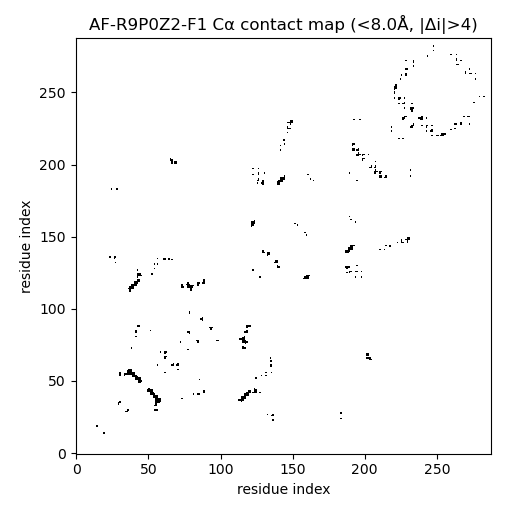5.75 206 PHE A CA 1
ATOM 1573 C C . PHE A 1 206 ? -0.506 -10.775 -0.455 1.00 95.75 206 PHE A C 1
ATOM 1575 O O . PHE A 1 206 ? -0.763 -10.810 0.747 1.00 95.75 206 PHE A O 1
ATOM 1582 N N . LEU A 1 207 ? 0.294 -9.847 -0.985 1.00 96.75 207 LEU A N 1
ATOM 1583 C CA . LEU A 1 207 ? 1.000 -8.854 -0.179 1.00 96.75 207 LEU A CA 1
ATOM 1584 C C . LEU A 1 207 ? 0.037 -7.866 0.499 1.00 96.75 207 LEU A C 1
ATOM 1586 O O . LEU A 1 207 ? 0.255 -7.481 1.644 1.00 96.75 207 LEU A O 1
ATOM 1590 N N . GLN A 1 208 ? -1.060 -7.503 -0.172 1.00 96.50 208 GLN A N 1
ATOM 1591 C CA . GLN A 1 208 ? -2.127 -6.685 0.406 1.00 96.50 208 GLN A CA 1
ATOM 1592 C C . GLN A 1 208 ? -2.755 -7.379 1.621 1.00 96.50 208 GLN A C 1
ATOM 1594 O O . GLN A 1 208 ? -2.924 -6.748 2.663 1.00 96.50 208 GLN A O 1
ATOM 1599 N N . ARG A 1 209 ? -3.080 -8.676 1.507 1.00 96.06 209 ARG A N 1
ATOM 1600 C CA . ARG A 1 209 ? -3.633 -9.469 2.618 1.00 96.06 209 ARG A CA 1
ATOM 1601 C C . ARG A 1 209 ? -2.651 -9.577 3.777 1.00 96.06 209 ARG A C 1
ATOM 1603 O O . ARG A 1 209 ? -3.055 -9.378 4.917 1.00 96.06 209 ARG A O 1
ATOM 1610 N N . LEU A 1 210 ? -1.379 -9.844 3.479 1.00 96.44 210 LEU A N 1
ATOM 1611 C CA . LEU A 1 210 ? -0.329 -9.935 4.488 1.00 96.44 210 LEU A CA 1
ATOM 1612 C C . LEU A 1 210 ? -0.185 -8.614 5.261 1.00 96.44 210 LEU A C 1
ATOM 1614 O O . LEU A 1 210 ? -0.238 -8.610 6.486 1.00 96.44 210 LEU A O 1
ATOM 1618 N N . ALA A 1 211 ? -0.088 -7.490 4.547 1.00 96.00 211 ALA A N 1
ATOM 1619 C CA . ALA A 1 211 ? -0.017 -6.169 5.164 1.00 96.00 211 ALA A CA 1
ATOM 1620 C C . ALA A 1 211 ? -1.279 -5.842 5.981 1.00 96.00 211 ALA A C 1
ATOM 1622 O O . ALA A 1 211 ? -1.166 -5.292 7.072 1.00 96.00 211 ALA A O 1
ATOM 1623 N N . SER A 1 212 ? -2.471 -6.211 5.493 1.00 95.31 212 SER A N 1
ATOM 1624 C CA . SER A 1 212 ? -3.726 -6.034 6.238 1.00 95.31 212 SER A CA 1
ATOM 1625 C C . SER A 1 212 ? -3.721 -6.803 7.555 1.00 95.31 212 SER A C 1
ATOM 1627 O O . SER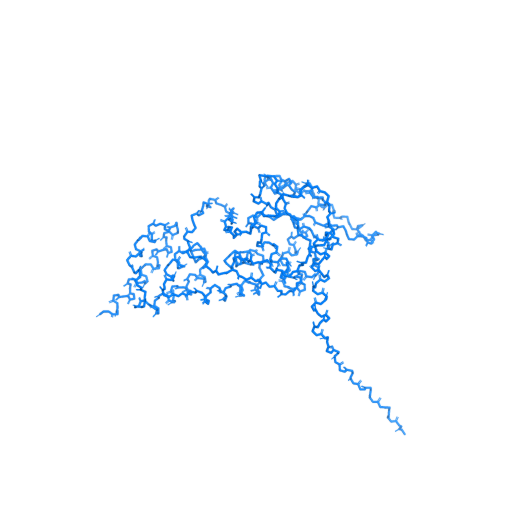 A 1 212 ? -4.055 -6.218 8.575 1.00 95.31 212 SER A O 1
ATOM 1629 N N . SER A 1 213 ? -3.304 -8.077 7.551 1.00 95.62 213 SER A N 1
ATOM 1630 C CA . SER A 1 213 ? -3.240 -8.899 8.772 1.00 95.62 213 SER A CA 1
ATOM 1631 C C . SER A 1 213 ? -2.375 -8.232 9.834 1.00 95.62 213 SER A C 1
ATOM 1633 O O . SER A 1 213 ? -2.820 -8.021 10.955 1.00 95.62 213 SER A O 1
ATOM 1635 N N . VAL A 1 214 ? -1.176 -7.796 9.440 1.00 95.00 214 VAL A N 1
ATOM 1636 C CA . VAL A 1 214 ? -0.223 -7.139 10.343 1.00 95.00 214 VAL A CA 1
ATOM 1637 C C . VAL A 1 214 ? -0.754 -5.809 10.878 1.00 95.00 214 VAL A C 1
ATOM 1639 O O . VAL A 1 214 ? -0.459 -5.444 12.014 1.00 95.00 214 VAL A O 1
ATOM 1642 N N . ILE A 1 215 ? -1.519 -5.066 10.073 1.00 94.12 215 ILE A N 1
ATOM 1643 C CA . ILE A 1 215 ? -2.187 -3.843 10.530 1.00 94.12 215 ILE A CA 1
ATOM 1644 C C . ILE A 1 215 ? -3.250 -4.183 11.571 1.00 94.12 215 ILE A C 1
ATOM 1646 O O . ILE A 1 215 ? -3.288 -3.549 12.620 1.00 94.12 215 ILE A O 1
ATOM 1650 N N . ASP A 1 216 ? -4.102 -5.161 11.272 1.00 93.25 216 ASP A N 1
ATOM 1651 C CA . ASP A 1 216 ? -5.253 -5.522 12.096 1.00 93.25 216 ASP A CA 1
ATOM 1652 C C . ASP A 1 216 ? -4.830 -6.122 13.447 1.00 93.25 216 ASP A C 1
ATOM 1654 O O . ASP A 1 216 ? -5.434 -5.808 14.467 1.00 93.25 216 ASP A O 1
ATOM 1658 N N . GLU A 1 217 ? -3.746 -6.902 13.479 1.00 94.56 217 GLU A N 1
ATOM 1659 C CA . GLU A 1 217 ? -3.143 -7.458 14.703 1.00 94.56 217 GLU A CA 1
ATOM 1660 C C . GLU A 1 217 ? -2.635 -6.385 15.679 1.00 94.56 217 GLU A C 1
ATOM 1662 O O . GLU A 1 217 ? -2.474 -6.648 16.869 1.00 94.56 217 GLU A O 1
ATOM 1667 N N . GLN A 1 218 ? -2.381 -5.170 15.188 1.00 94.25 218 GLN A N 1
ATOM 1668 C CA . GLN A 1 218 ? -1.867 -4.052 15.982 1.00 94.25 218 GLN A CA 1
ATOM 1669 C C . GLN A 1 218 ? -2.958 -3.054 16.390 1.00 94.25 218 GLN A C 1
ATOM 1671 O O . GLN A 1 218 ? -2.666 -2.034 17.027 1.00 94.25 218 GLN A O 1
ATOM 1676 N N . ILE A 1 219 ? -4.216 -3.329 16.037 1.00 94.62 219 ILE A N 1
ATOM 1677 C CA . ILE A 1 219 ? -5.361 -2.545 16.493 1.00 94.62 219 ILE A CA 1
ATOM 1678 C C . ILE A 1 219 ? -5.720 -2.981 17.913 1.00 94.62 219 ILE A C 1
ATOM 1680 O O . ILE A 1 219 ? -5.873 -4.160 18.214 1.00 94.62 219 ILE A O 1
ATOM 1684 N N . THR A 1 220 ? -5.851 -1.999 18.794 1.00 95.25 220 THR A N 1
ATOM 1685 C CA . THR A 1 220 ? -6.147 -2.165 20.219 1.00 95.25 220 THR A CA 1
ATOM 1686 C C . THR A 1 220 ? -7.194 -1.137 20.647 1.00 95.25 220 THR A C 1
ATOM 1688 O O . THR A 1 220 ? -7.326 -0.099 19.987 1.00 95.25 220 THR A O 1
ATOM 1691 N N . PRO A 1 221 ? -7.890 -1.322 21.784 1.00 95.81 221 PRO A N 1
ATOM 1692 C CA . PRO A 1 221 ? -8.816 -0.312 22.302 1.00 95.81 221 PRO A CA 1
ATOM 1693 C C . PRO A 1 221 ? -8.177 1.079 22.464 1.00 95.81 221 PRO A C 1
ATOM 1695 O O . PRO A 1 221 ? -8.843 2.092 22.268 1.00 95.81 221 PRO A O 1
ATOM 1698 N N . LYS A 1 222 ? -6.861 1.138 22.718 1.00 93.81 222 LYS A N 1
ATOM 1699 C CA . LYS A 1 222 ? -6.095 2.382 22.878 1.00 93.81 222 LYS A CA 1
ATOM 1700 C C . LYS A 1 222 ? -5.895 3.173 21.578 1.00 93.81 222 LYS A C 1
ATOM 1702 O O . LYS A 1 222 ? -5.823 4.395 21.623 1.00 93.81 222 LYS A O 1
ATOM 1707 N N . ASN A 1 223 ? -5.764 2.511 20.425 1.00 93.50 223 ASN A N 1
ATOM 1708 C CA . ASN A 1 223 ? -5.478 3.182 19.144 1.00 93.50 223 ASN A CA 1
ATOM 1709 C C . ASN A 1 223 ? -6.607 3.063 18.104 1.00 93.50 223 ASN A C 1
ATOM 1711 O O . ASN A 1 223 ? -6.542 3.726 17.070 1.00 93.50 223 ASN A O 1
ATOM 1715 N N . CYS A 1 224 ? -7.645 2.264 18.364 1.00 94.19 224 CYS A N 1
ATOM 1716 C CA . CYS A 1 224 ? -8.677 1.933 17.381 1.00 94.19 224 CYS A CA 1
ATOM 1717 C C . CYS A 1 224 ? -9.446 3.148 16.836 1.00 94.19 224 CYS A C 1
ATOM 1719 O O . CYS A 1 224 ? -9.761 3.161 15.649 1.00 94.19 224 CYS A O 1
ATOM 1721 N N . LEU A 1 225 ? -9.691 4.189 17.643 1.00 93.88 225 LEU A N 1
ATOM 1722 C CA . LEU A 1 225 ? -10.322 5.424 17.161 1.00 93.88 225 LEU A CA 1
ATOM 1723 C C . LEU A 1 225 ? -9.408 6.174 16.183 1.00 93.88 225 LEU A C 1
ATOM 1725 O O . LEU A 1 225 ? -9.830 6.495 15.075 1.00 93.88 225 LEU A O 1
ATOM 1729 N N . ASN A 1 226 ? -8.140 6.382 16.541 1.00 92.25 226 ASN A N 1
ATOM 1730 C CA . ASN A 1 226 ? -7.164 7.019 15.650 1.00 92.25 226 ASN A CA 1
ATOM 1731 C C . ASN A 1 226 ? -6.993 6.236 14.343 1.00 92.25 226 ASN A C 1
ATOM 1733 O O . ASN A 1 226 ? -6.864 6.822 13.272 1.00 92.25 226 ASN A O 1
ATOM 1737 N N . GLU A 1 227 ? -7.038 4.905 14.409 1.00 93.44 227 GLU A N 1
ATOM 1738 C CA . GLU A 1 227 ? -6.999 4.061 13.220 1.00 93.44 227 GLU A CA 1
ATOM 1739 C C . GLU A 1 227 ? -8.287 4.154 12.386 1.00 93.44 227 GLU A C 1
ATOM 1741 O O . GLU A 1 227 ? -8.202 4.270 11.164 1.00 93.44 227 GLU A O 1
ATOM 1746 N N . LEU A 1 228 ? -9.474 4.142 12.998 1.00 93.94 228 LEU A N 1
ATOM 1747 C CA . LEU A 1 228 ? -10.757 4.253 12.292 1.00 93.94 228 LEU A CA 1
ATOM 1748 C C . LEU A 1 228 ? -10.866 5.560 11.492 1.00 93.94 228 LEU A C 1
ATOM 1750 O O . LEU A 1 228 ? -11.294 5.546 10.337 1.00 93.94 228 LEU A O 1
ATOM 1754 N N . PHE A 1 229 ? -10.439 6.670 12.093 1.00 92.06 229 PHE A N 1
ATOM 1755 C CA . PHE A 1 229 ? -10.415 7.993 11.462 1.00 92.06 229 PHE A CA 1
ATOM 1756 C C . PHE A 1 229 ? -9.100 8.280 10.718 1.00 92.06 229 PHE A C 1
ATOM 1758 O O . PHE A 1 229 ? -8.894 9.369 10.189 1.00 92.06 229 PHE A O 1
ATOM 1765 N N . GLY A 1 230 ? -8.204 7.296 10.633 1.00 89.62 230 GLY A N 1
ATOM 1766 C CA . GLY A 1 230 ? -6.956 7.411 9.895 1.00 89.62 230 GLY A CA 1
ATOM 1767 C C . GLY A 1 230 ? -7.166 7.382 8.379 1.00 89.62 230 GLY A C 1
ATOM 1768 O O . GLY A 1 230 ? -8.121 6.795 7.859 1.00 89.62 230 GLY A O 1
ATOM 1769 N N . SER A 1 231 ? -6.208 7.953 7.645 1.00 87.50 231 SER A N 1
ATOM 1770 C CA . SER A 1 231 ? -6.242 8.059 6.177 1.00 87.50 231 SER A CA 1
ATOM 1771 C C . SER A 1 231 ? -6.491 6.719 5.472 1.00 87.50 231 SER A C 1
ATOM 1773 O O . SER A 1 231 ? -7.232 6.658 4.491 1.00 87.50 231 SER A O 1
ATOM 1775 N N . LEU A 1 232 ? -5.921 5.624 5.990 1.00 90.25 232 LEU A N 1
ATOM 1776 C CA . LEU A 1 232 ? -6.080 4.289 5.417 1.00 90.25 232 LEU A CA 1
ATOM 1777 C C . LEU A 1 232 ? -7.542 3.820 5.427 1.00 90.25 232 LEU A C 1
ATOM 1779 O O . LEU A 1 232 ? -8.051 3.392 4.391 1.00 90.25 232 LEU A O 1
ATOM 1783 N N . SER A 1 233 ? -8.215 3.919 6.574 1.00 91.88 233 SER A N 1
ATOM 1784 C CA . SER A 1 233 ? -9.621 3.537 6.719 1.00 91.88 233 SER A CA 1
ATOM 1785 C C . SER A 1 233 ? -10.512 4.430 5.878 1.00 91.88 233 SER A C 1
ATOM 1787 O O . SER A 1 233 ? -11.303 3.959 5.066 1.00 91.88 233 SER A O 1
ATOM 1789 N N . LEU A 1 234 ? -10.324 5.740 5.970 1.00 89.38 234 LEU A N 1
ATOM 1790 C CA . LEU A 1 234 ? -11.155 6.679 5.227 1.00 89.38 234 LEU A CA 1
ATOM 1791 C C . LEU A 1 234 ? -11.025 6.522 3.710 1.00 89.38 234 LEU A C 1
ATOM 1793 O O . LEU A 1 234 ? -12.002 6.748 2.996 1.00 89.38 234 LEU A O 1
ATOM 1797 N N . ARG A 1 235 ? -9.863 6.085 3.214 1.00 88.50 235 ARG A N 1
ATOM 1798 C CA . ARG A 1 235 ? -9.637 5.805 1.791 1.00 88.50 235 ARG A CA 1
ATOM 1799 C C . ARG A 1 235 ? -10.214 4.461 1.342 1.00 88.50 235 ARG A C 1
ATOM 1801 O O . ARG A 1 235 ? -10.660 4.343 0.202 1.00 88.50 235 ARG A O 1
ATOM 1808 N N . TYR A 1 236 ? -10.216 3.440 2.196 1.00 90.56 236 TYR A N 1
ATOM 1809 C CA . TYR A 1 236 ? -10.559 2.069 1.812 1.00 90.56 236 TYR A CA 1
ATOM 1810 C C . TYR A 1 236 ? -11.750 1.541 2.609 1.00 90.56 236 TYR A C 1
ATOM 1812 O O . TYR A 1 236 ? -11.644 1.295 3.805 1.00 90.56 236 TYR A O 1
ATOM 1820 N N . ALA A 1 237 ? -12.892 1.380 1.926 1.00 91.06 237 ALA A N 1
ATOM 1821 C CA . ALA A 1 237 ? -14.166 0.992 2.543 1.00 91.06 237 ALA A CA 1
ATOM 1822 C C . ALA A 1 237 ? -14.044 -0.301 3.355 1.00 91.06 237 ALA A C 1
ATOM 1824 O O . ALA A 1 237 ? -14.472 -0.351 4.499 1.00 91.06 237 ALA A O 1
ATOM 1825 N N . GLU A 1 238 ? -13.363 -1.302 2.800 1.00 91.75 238 GLU A N 1
ATOM 1826 C CA . GLU A 1 238 ? -13.199 -2.597 3.450 1.00 91.75 238 GLU A CA 1
ATOM 1827 C C . GLU A 1 238 ? -12.386 -2.511 4.754 1.00 91.75 238 GLU A C 1
ATOM 1829 O O . GLU A 1 238 ? -12.650 -3.235 5.710 1.00 91.75 238 GLU A O 1
ATOM 1834 N N . VAL A 1 239 ? -11.418 -1.587 4.817 1.00 93.19 239 VAL A N 1
ATOM 1835 C CA . VAL A 1 239 ? -10.623 -1.337 6.028 1.00 93.19 239 VAL A CA 1
ATOM 1836 C C . VAL A 1 239 ? -11.454 -0.545 7.035 1.00 93.19 239 VAL A C 1
ATOM 1838 O O . VAL A 1 239 ? -11.407 -0.820 8.229 1.00 93.19 239 VAL A O 1
ATOM 1841 N N . PHE A 1 240 ? -12.228 0.436 6.570 1.00 93.25 240 PHE A N 1
ATOM 1842 C CA . PHE A 1 240 ? -13.129 1.215 7.414 1.00 93.25 240 PHE A CA 1
ATOM 1843 C C . PHE A 1 240 ? -14.175 0.344 8.107 1.00 93.25 240 PHE A C 1
ATOM 1845 O O . PHE A 1 240 ? -14.294 0.412 9.324 1.00 93.25 240 PHE A O 1
ATOM 1852 N N . GLU A 1 241 ? -14.888 -0.491 7.352 1.00 94.00 241 GLU A N 1
ATOM 1853 C CA . GLU A 1 241 ? -15.955 -1.353 7.869 1.00 94.00 241 GLU A CA 1
ATOM 1854 C C . GLU A 1 241 ? -15.433 -2.286 8.962 1.00 94.00 241 GLU A C 1
ATOM 1856 O O . GLU A 1 241 ? -15.983 -2.316 10.062 1.00 94.00 241 GLU A O 1
ATOM 1861 N N . LYS A 1 242 ? -14.307 -2.963 8.702 1.00 94.50 242 LYS A N 1
ATOM 1862 C CA . LYS A 1 242 ? -13.672 -3.862 9.671 1.00 94.50 242 LYS A CA 1
ATOM 1863 C C . LYS A 1 242 ? -13.251 -3.138 10.955 1.00 94.50 242 LYS A C 1
ATOM 1865 O O . LYS A 1 242 ? -13.424 -3.661 12.053 1.00 94.50 242 LYS A O 1
ATOM 1870 N N . ARG A 1 243 ? -12.695 -1.927 10.841 1.00 95.00 243 ARG A N 1
ATOM 1871 C CA . ARG A 1 243 ? -12.282 -1.144 12.018 1.00 95.00 243 ARG A CA 1
ATOM 1872 C C . ARG A 1 243 ? -13.463 -0.564 12.779 1.00 95.00 243 ARG A C 1
ATOM 1874 O O . ARG A 1 243 ? -13.415 -0.518 14.004 1.00 95.00 243 ARG A O 1
ATOM 1881 N N . LEU A 1 244 ? -14.512 -0.140 12.077 1.00 95.56 244 LEU A N 1
ATOM 1882 C CA . LEU A 1 244 ? -15.739 0.330 12.706 1.00 95.56 244 LEU A CA 1
ATOM 1883 C C . LEU A 1 244 ? -16.371 -0.803 13.513 1.00 95.56 244 LEU A C 1
ATOM 1885 O O . LEU A 1 244 ? -16.707 -0.597 14.672 1.00 95.56 244 LEU A O 1
ATOM 1889 N N . GLU A 1 245 ? -16.453 -2.006 12.944 1.00 95.56 245 GLU A N 1
ATOM 1890 C CA . GLU A 1 245 ? -16.927 -3.195 13.653 1.00 95.56 245 GLU A CA 1
ATOM 1891 C C . GLU A 1 245 ? -16.124 -3.453 14.938 1.00 95.56 245 GLU A C 1
ATOM 1893 O O . GLU A 1 245 ? -16.719 -3.586 16.008 1.00 95.56 245 GLU A O 1
ATOM 1898 N N . TYR A 1 246 ? -14.789 -3.430 14.863 1.00 96.31 246 TYR A N 1
ATOM 1899 C CA . TYR A 1 246 ? -13.928 -3.578 16.040 1.00 96.31 246 TYR A CA 1
ATOM 1900 C C . TYR A 1 246 ? -14.208 -2.503 17.106 1.00 96.31 246 TYR A C 1
ATOM 1902 O O . TYR A 1 246 ? -14.361 -2.817 18.286 1.00 96.31 246 TYR A O 1
ATOM 1910 N N . VAL A 1 247 ? -14.320 -1.232 16.702 1.00 96.06 247 VAL A N 1
ATOM 1911 C CA . VAL A 1 247 ? -14.620 -0.111 17.613 1.00 96.06 247 VAL A CA 1
ATOM 1912 C C . VAL A 1 247 ? -15.967 -0.295 18.309 1.00 96.06 247 VAL A C 1
ATOM 1914 O O . VAL A 1 247 ? -16.075 -0.022 19.502 1.00 96.06 247 VAL A O 1
ATOM 1917 N N . LEU A 1 248 ? -16.991 -0.759 17.591 1.00 95.44 248 LEU A N 1
ATOM 1918 C CA . LEU A 1 248 ? -18.313 -1.004 18.169 1.00 95.44 248 LEU A CA 1
ATOM 1919 C C . LEU A 1 248 ? -18.273 -2.157 19.182 1.00 95.44 248 LEU A C 1
ATOM 1921 O O . LEU A 1 248 ? -18.806 -2.015 20.283 1.00 95.44 248 LEU A O 1
ATOM 1925 N N . GLN A 1 249 ? -17.595 -3.259 18.847 1.00 95.75 249 GLN A N 1
ATOM 1926 C CA . GLN A 1 249 ? -17.451 -4.430 19.722 1.00 95.75 249 GLN A CA 1
ATOM 1927 C C . GLN A 1 249 ? -16.693 -4.107 21.017 1.00 95.75 249 GLN A C 1
ATOM 1929 O O . GLN A 1 249 ? -17.096 -4.548 22.091 1.00 95.75 249 GLN A O 1
ATOM 1934 N N . HIS A 1 250 ? -15.637 -3.297 20.929 1.00 95.75 250 HIS A N 1
ATOM 1935 C CA . HIS A 1 250 ? -14.783 -2.938 22.064 1.00 95.75 250 HIS A CA 1
ATOM 1936 C C . HIS A 1 250 ? -15.117 -1.576 22.676 1.00 95.75 250 HIS A C 1
ATOM 1938 O O . HIS A 1 250 ? -14.336 -1.054 23.471 1.00 95.75 250 HIS A O 1
ATOM 1944 N N . TRP A 1 251 ? -16.273 -0.986 22.349 1.00 94.75 251 TRP A N 1
ATOM 1945 C CA . TRP A 1 251 ? -16.587 0.394 22.725 1.00 94.75 251 TRP A CA 1
ATOM 1946 C C . TRP A 1 251 ? -16.369 0.675 24.216 1.00 94.75 251 TRP A C 1
ATOM 1948 O O . TRP A 1 251 ? -15.796 1.696 24.586 1.00 94.75 251 TRP A O 1
ATOM 1958 N N . ASN A 1 252 ? -16.777 -0.241 25.094 1.00 93.62 252 ASN A N 1
ATOM 1959 C CA . ASN A 1 252 ? -16.671 -0.048 26.540 1.00 93.62 252 ASN A CA 1
ATOM 1960 C C . ASN A 1 252 ? -15.220 -0.008 27.046 1.00 93.62 252 ASN A C 1
ATOM 1962 O O . ASN A 1 252 ? -14.958 0.713 28.005 1.00 93.62 252 ASN A O 1
ATOM 1966 N N . GLU A 1 253 ? -14.294 -0.681 26.365 1.00 95.56 253 GLU A N 1
ATOM 1967 C CA . GLU A 1 253 ? -12.864 -0.749 26.703 1.00 95.56 253 GLU A CA 1
ATOM 1968 C C . GLU A 1 253 ? -12.078 0.488 26.243 1.00 95.56 253 GLU A C 1
ATOM 1970 O O . GLU A 1 253 ? -10.953 0.710 26.682 1.00 95.56 253 GLU A O 1
ATOM 1975 N N . ILE A 1 254 ? -12.654 1.309 25.361 1.00 94.62 254 ILE A N 1
ATOM 1976 C CA . ILE A 1 254 ? -11.999 2.520 24.861 1.00 94.62 254 ILE A CA 1
ATOM 1977 C C . ILE A 1 254 ? -11.999 3.587 25.965 1.00 94.62 254 ILE A C 1
ATOM 1979 O O . ILE A 1 254 ? -13.060 4.044 26.406 1.00 94.62 254 ILE A O 1
ATOM 1983 N N . GLU A 1 255 ? -10.810 4.004 26.395 1.00 90.19 255 GLU A N 1
ATOM 1984 C CA . GLU A 1 255 ? -10.621 5.032 27.430 1.00 90.19 255 GLU A CA 1
ATOM 1985 C C . GLU A 1 255 ? -10.805 6.450 26.855 1.00 90.19 255 GLU A C 1
ATOM 1987 O O . GLU A 1 255 ? -11.532 7.273 27.411 1.00 90.19 255 GLU A O 1
ATOM 1992 N N . ASP A 1 256 ? -10.252 6.708 25.668 1.00 86.56 256 ASP A N 1
ATOM 1993 C CA . ASP A 1 256 ? -10.165 8.042 25.053 1.00 86.56 256 ASP A CA 1
ATOM 1994 C C . ASP A 1 256 ? -11.395 8.440 24.210 1.00 86.56 256 ASP A C 1
ATOM 1996 O O . ASP A 1 256 ? -11.292 9.152 23.208 1.00 86.56 256 ASP A O 1
ATOM 2000 N N . LYS A 1 257 ? -12.602 8.032 24.623 1.00 89.75 257 LYS A N 1
ATOM 2001 C CA . LYS A 1 257 ? -13.865 8.337 23.908 1.00 89.75 257 LYS A CA 1
ATOM 2002 C C . LYS A 1 257 ? -14.086 9.836 23.675 1.00 89.75 257 LYS A C 1
ATOM 2004 O O . LYS A 1 257 ? -14.714 10.223 22.693 1.00 89.75 257 LYS A O 1
ATOM 2009 N N . ALA A 1 258 ? -13.550 10.682 24.557 1.00 87.00 258 ALA A N 1
ATOM 2010 C CA . ALA A 1 258 ? -13.644 12.137 24.457 1.00 87.00 258 ALA A CA 1
ATOM 2011 C C . ALA A 1 258 ? -12.955 12.711 23.202 1.00 87.00 258 ALA A C 1
ATOM 2013 O O . ALA A 1 258 ? -13.329 13.790 22.743 1.00 87.00 258 ALA A O 1
ATOM 2014 N N . GLN A 1 259 ? -11.989 11.994 22.612 1.00 86.50 259 GLN A N 1
ATOM 2015 C CA . GLN A 1 259 ? -11.294 12.440 21.400 1.00 86.50 259 GLN A CA 1
ATOM 2016 C C . GLN A 1 259 ? -12.162 12.337 20.138 1.00 86.50 259 GLN A C 1
ATOM 2018 O O . GLN A 1 259 ? -11.835 12.963 19.132 1.00 86.50 259 GLN A O 1
ATOM 2023 N N . LEU A 1 260 ? -13.286 11.611 20.181 1.00 87.69 260 LEU A N 1
ATOM 2024 C CA . LEU A 1 260 ? -14.149 11.360 19.022 1.00 87.69 260 LEU A CA 1
ATOM 2025 C C . LEU A 1 260 ? -14.578 12.648 18.301 1.00 87.69 260 LEU A C 1
ATOM 2027 O O . LEU A 1 260 ? -14.475 12.728 17.079 1.00 87.69 260 LEU A O 1
ATOM 2031 N N . SER A 1 261 ? -14.997 13.676 19.046 1.00 85.88 261 SER A N 1
ATOM 2032 C CA . SER A 1 261 ? -15.398 14.963 18.461 1.00 85.88 261 SER A CA 1
ATOM 2033 C C . SER A 1 261 ? -14.240 15.647 17.732 1.00 85.88 261 SER A C 1
ATOM 2035 O O . SER A 1 261 ? -14.428 16.153 16.629 1.00 85.88 261 SER A O 1
ATOM 2037 N N . SER A 1 262 ? -13.038 15.612 18.320 1.00 88.00 262 SER A N 1
ATOM 2038 C CA . SER A 1 262 ? -11.824 16.162 17.704 1.00 88.00 262 SER A CA 1
ATOM 2039 C C . SER A 1 262 ? -11.498 15.425 16.404 1.00 88.00 262 SER A C 1
ATOM 2041 O O . SER A 1 262 ? -11.338 16.049 15.357 1.00 88.00 262 SER A O 1
ATOM 2043 N N . LEU A 1 263 ? -11.520 14.088 16.435 1.00 86.94 263 LEU A N 1
ATOM 2044 C CA . LEU A 1 263 ? -11.223 13.247 15.274 1.00 86.94 263 LEU A CA 1
ATOM 2045 C C . LEU A 1 263 ? -12.139 13.546 14.087 1.00 86.94 263 LEU A C 1
ATOM 2047 O O . LEU A 1 263 ? -11.658 13.630 12.962 1.00 86.94 263 LEU A O 1
ATOM 2051 N N . ILE A 1 264 ? -13.431 13.779 14.315 1.00 86.56 264 ILE A N 1
ATOM 2052 C CA . ILE A 1 264 ? -14.381 14.119 13.243 1.00 86.56 264 ILE A CA 1
ATOM 2053 C C . ILE A 1 264 ? -14.075 15.488 12.635 1.00 86.56 264 ILE A C 1
ATOM 2055 O O . ILE A 1 264 ? -14.174 15.651 11.418 1.00 86.56 264 ILE A O 1
ATOM 2059 N N . THR A 1 265 ? -13.701 16.464 13.468 1.00 84.62 265 THR A N 1
ATOM 2060 C CA . THR A 1 265 ? -13.378 17.820 13.002 1.00 84.62 265 THR A CA 1
ATOM 2061 C C . THR A 1 265 ? -12.050 17.888 12.256 1.00 84.62 265 THR A C 1
ATOM 2063 O O . THR A 1 265 ? -11.938 18.643 11.298 1.00 84.62 265 THR A O 1
ATOM 2066 N N . THR A 1 266 ? -11.065 17.083 12.657 1.00 83.44 266 THR A N 1
ATOM 2067 C CA . THR A 1 266 ? -9.736 17.039 12.026 1.00 83.44 266 THR A CA 1
ATOM 2068 C C . THR A 1 266 ? -9.715 16.142 10.785 1.00 83.44 266 THR A C 1
ATOM 2070 O O . THR A 1 266 ? -8.844 16.266 9.927 1.00 83.44 266 THR A O 1
ATOM 2073 N N . THR A 1 267 ? -10.678 15.229 10.657 1.00 82.00 267 THR A N 1
ATOM 2074 C CA . THR A 1 267 ? -10.746 14.301 9.529 1.00 82.00 267 THR A CA 1
ATOM 2075 C C . THR A 1 267 ? -11.190 14.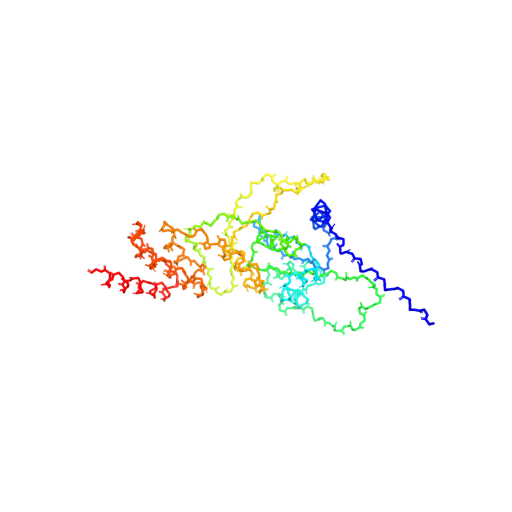992 8.241 1.00 82.00 267 THR A C 1
ATOM 2077 O O . THR A 1 267 ? -12.281 15.542 8.168 1.00 82.00 267 THR A O 1
ATOM 2080 N N . ARG A 1 268 ? -10.405 14.836 7.167 1.00 71.69 268 ARG A N 1
ATOM 2081 C CA . ARG A 1 268 ? -10.706 15.402 5.837 1.00 71.69 268 ARG A CA 1
ATOM 2082 C C . ARG A 1 268 ? -11.921 14.761 5.148 1.00 71.69 268 ARG A C 1
ATOM 2084 O O . ARG A 1 268 ? -12.692 15.444 4.481 1.00 71.69 268 ARG A O 1
ATOM 2091 N N . ASN A 1 269 ? -12.133 13.449 5.308 1.00 80.12 269 ASN A N 1
ATOM 2092 C CA . ASN A 1 269 ? -13.308 12.763 4.752 1.00 80.12 269 ASN A CA 1
ATOM 2093 C C . ASN A 1 269 ? -14.493 12.848 5.725 1.00 80.12 269 ASN A C 1
ATOM 2095 O O . ASN A 1 269 ? -14.858 11.862 6.374 1.00 80.12 269 ASN A O 1
ATOM 2099 N N . HIS A 1 270 ? -15.077 14.045 5.829 1.00 81.69 270 HIS A N 1
ATOM 2100 C CA . HIS A 1 270 ? -16.165 14.320 6.767 1.00 81.69 270 HIS A CA 1
ATOM 2101 C C . HIS A 1 270 ? -17.362 13.387 6.576 1.00 81.69 270 HIS A C 1
ATOM 2103 O O . HIS A 1 270 ? -17.939 12.969 7.569 1.00 81.69 270 HIS A O 1
ATOM 2109 N N . SER A 1 271 ? -17.709 12.994 5.343 1.00 87.19 271 SER A N 1
ATOM 2110 C CA . SER A 1 271 ? -18.850 12.095 5.107 1.00 87.19 271 SER A CA 1
ATOM 2111 C C . SER A 1 271 ? -18.671 10.760 5.831 1.00 87.19 271 SER A C 1
ATOM 2113 O O . SER A 1 271 ? -19.509 10.394 6.648 1.00 87.19 271 SER A O 1
ATOM 2115 N N . ARG A 1 272 ? -17.547 10.062 5.608 1.00 85.88 272 ARG A N 1
ATOM 2116 C CA . ARG A 1 272 ? -17.290 8.776 6.281 1.00 85.88 272 ARG A CA 1
ATOM 2117 C C . ARG A 1 272 ? -17.063 8.930 7.778 1.00 85.88 272 ARG A C 1
ATOM 2119 O O . ARG A 1 272 ? -17.456 8.057 8.547 1.00 85.88 272 ARG A O 1
ATOM 2126 N N . ALA A 1 273 ? -16.434 10.025 8.198 1.00 86.69 273 ALA A N 1
ATOM 2127 C CA . ALA A 1 273 ? -16.260 10.310 9.615 1.00 86.69 273 ALA A CA 1
ATOM 2128 C C . ALA A 1 273 ? -17.613 10.489 10.324 1.00 86.69 273 ALA A C 1
ATOM 2130 O O . ALA A 1 273 ? -17.819 9.953 11.412 1.00 86.69 273 ALA A O 1
ATOM 2131 N N . ILE A 1 274 ? -18.551 11.192 9.683 1.00 88.25 274 ILE A N 1
ATOM 2132 C CA . ILE A 1 274 ? -19.924 11.365 10.162 1.00 88.25 274 ILE A CA 1
ATOM 2133 C C . ILE A 1 274 ? -20.661 10.020 10.174 1.00 88.25 274 ILE A C 1
ATOM 2135 O O . ILE A 1 274 ? -21.347 9.726 11.150 1.00 88.25 274 ILE A O 1
ATOM 2139 N N . ASP A 1 275 ? -20.488 9.172 9.158 1.00 89.38 275 ASP A N 1
ATOM 2140 C CA . ASP A 1 275 ? -21.090 7.831 9.133 1.00 89.38 275 ASP A CA 1
ATOM 2141 C C . ASP A 1 275 ? -20.607 6.965 10.309 1.00 89.38 275 ASP A C 1
ATOM 2143 O O . ASP A 1 275 ? -21.425 6.367 11.013 1.00 89.38 275 ASP A O 1
ATOM 2147 N N . ALA A 1 276 ? -19.293 6.950 10.578 1.00 90.00 276 ALA A N 1
ATOM 2148 C CA . ALA A 1 276 ? -18.720 6.281 11.750 1.00 90.00 276 ALA A CA 1
ATOM 2149 C C . ALA A 1 276 ? -19.297 6.841 13.052 1.00 90.00 276 ALA A C 1
ATOM 2151 O O . ALA A 1 276 ? -19.724 6.079 13.919 1.00 90.00 276 ALA A O 1
ATOM 2152 N N . PHE A 1 277 ? -19.339 8.168 13.187 1.00 91.12 277 PHE A N 1
ATOM 2153 C CA . PHE A 1 277 ? -19.891 8.825 14.366 1.00 91.12 277 PHE A CA 1
ATOM 2154 C C . PHE A 1 277 ? -21.349 8.431 14.607 1.00 91.12 277 PHE A C 1
ATOM 2156 O O . PHE A 1 277 ? -21.698 8.004 15.703 1.00 91.12 277 PHE A O 1
ATOM 2163 N N . ASN A 1 278 ? -22.190 8.502 13.576 1.00 91.38 278 ASN A N 1
ATOM 2164 C CA . ASN A 1 278 ? -23.600 8.139 13.667 1.00 91.38 278 ASN A CA 1
ATOM 2165 C C . ASN A 1 278 ? -23.783 6.667 14.058 1.00 91.38 278 ASN A C 1
ATOM 2167 O O . ASN A 1 278 ? -24.636 6.353 14.890 1.00 91.38 278 ASN A O 1
ATOM 2171 N N . ALA A 1 279 ? -22.972 5.765 13.495 1.00 91.81 279 ALA A N 1
ATOM 2172 C CA . ALA A 1 279 ? -22.989 4.351 13.856 1.00 91.81 279 ALA A CA 1
ATOM 2173 C C . ALA A 1 279 ? -22.612 4.135 15.331 1.00 91.81 279 ALA A C 1
ATOM 2175 O O . ALA A 1 279 ? -23.307 3.404 16.041 1.00 91.81 279 ALA A O 1
ATOM 2176 N N . ILE A 1 280 ? -21.571 4.823 15.808 1.00 92.62 280 ILE A N 1
ATOM 2177 C CA . ILE A 1 280 ? -21.130 4.784 17.205 1.00 92.62 280 ILE A CA 1
ATOM 2178 C C . ILE A 1 280 ? -22.230 5.314 18.133 1.00 92.62 280 ILE A C 1
ATOM 2180 O O . ILE A 1 280 ? -22.621 4.616 19.065 1.00 92.62 280 ILE A O 1
ATOM 2184 N N . ILE A 1 281 ? -22.786 6.500 17.870 1.00 91.00 281 ILE A N 1
ATOM 2185 C CA . ILE A 1 281 ? -23.847 7.096 18.702 1.00 91.00 281 ILE A CA 1
ATOM 2186 C C . ILE A 1 281 ? -25.091 6.206 18.747 1.00 91.00 281 ILE A C 1
ATOM 2188 O O . ILE A 1 281 ? -25.688 6.022 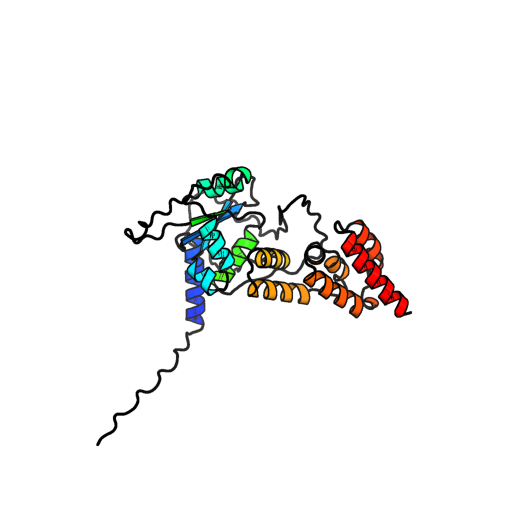19.810 1.00 91.00 281 ILE A O 1
ATOM 2192 N N . LYS A 1 282 ? -25.475 5.607 17.615 1.00 91.44 282 LYS A N 1
ATOM 2193 C CA . LYS A 1 282 ? -26.594 4.663 17.566 1.00 91.44 282 LYS A CA 1
ATOM 2194 C C . LYS A 1 282 ? -26.330 3.442 18.449 1.00 91.44 282 LYS A C 1
ATOM 2196 O O . LYS A 1 282 ? -27.215 3.041 19.195 1.00 91.44 282 LYS A O 1
ATOM 2201 N N . HIS A 1 283 ? -25.131 2.869 18.383 1.00 90.38 283 HIS A N 1
ATOM 2202 C CA . HIS A 1 283 ? -24.756 1.702 19.181 1.00 90.38 283 HIS A CA 1
ATOM 2203 C C . HIS A 1 283 ? -24.738 2.009 20.686 1.00 90.38 283 HIS A C 1
ATOM 2205 O O . HIS A 1 283 ? -25.271 1.247 21.491 1.00 90.38 283 HIS A O 1
ATOM 2211 N N . THR A 1 284 ? -24.191 3.157 21.080 1.00 87.12 284 THR A N 1
ATOM 2212 C CA . THR A 1 284 ? -24.080 3.539 22.495 1.00 87.12 284 THR A CA 1
ATOM 2213 C C . THR A 1 284 ? -25.413 3.933 23.114 1.00 87.12 284 THR A C 1
ATOM 2215 O O . THR A 1 284 ? -25.652 3.617 24.275 1.00 87.12 284 THR A O 1
ATOM 2218 N N . SER A 1 285 ? -26.312 4.536 22.332 1.00 80.50 285 SER A N 1
ATOM 2219 C CA . SER A 1 285 ? -27.668 4.888 22.776 1.00 80.50 285 SER A CA 1
ATOM 2220 C C . SER A 1 285 ? -28.564 3.667 23.011 1.00 80.50 285 SER A C 1
ATOM 2222 O O . SER A 1 285 ? -29.528 3.761 23.757 1.00 80.50 285 SER A O 1
ATOM 2224 N N . ILE A 1 286 ? -28.270 2.532 22.367 1.00 70.38 286 ILE A N 1
ATOM 2225 C CA . ILE A 1 286 ? -29.009 1.268 22.546 1.00 70.38 286 ILE A CA 1
ATOM 2226 C C . ILE A 1 286 ? -28.496 0.480 23.763 1.00 70.38 286 ILE A C 1
ATOM 2228 O O . ILE A 1 286 ? -29.211 -0.364 24.295 1.00 70.38 286 ILE A O 1
ATOM 2232 N N . THR A 1 287 ? -27.261 0.738 24.201 1.00 60.88 287 THR A N 1
ATOM 2233 C CA . THR A 1 287 ? -26.582 -0.051 25.246 1.00 60.88 287 THR A CA 1
ATOM 2234 C C . THR A 1 287 ? -26.739 0.557 26.655 1.00 60.88 287 THR A C 1
ATOM 2236 O O . THR A 1 287 ? -26.169 0.039 27.613 1.00 60.88 287 THR A O 1
ATOM 2239 N N . HIS A 1 288 ? -27.515 1.638 26.789 1.00 46.59 288 HIS A N 1
ATOM 2240 C CA . HIS A 1 288 ? -27.899 2.279 28.054 1.00 46.59 288 HIS A CA 1
ATOM 2241 C C . HIS A 1 288 ? -29.365 2.003 28.389 1.00 46.59 288 HIS A C 1
ATOM 2243 O O . HIS A 1 288 ? -29.650 1.839 29.597 1.00 46.59 288 HIS A O 1
#

Radius of gyration: 23.98 Å; Cα contacts (8 Å, |Δi|>4): 319; chains: 1; bounding box: 64×81×64 Å

pLDDT: mean 75.41, std 22.09, range [28.31, 97.06]